Protein AF-A0AAF6AT11-F1 (afdb_monomer_lite)

Foldseek 3Di:
DQPDPVPDDQADDAVLLVVVLVVLLVLLVVLVVCVPCNQVSLVVSLVQQLDFQDLVSVCRLRVHDSPPPDPDPPDDPDDDDTDGNLVSQQVCCLNVVVSCVSVVVSLVVCVVHPNSLQSLLSRHVNVLLRPDDPDQVVNVVNLVSNLVNVLVVLVVCLVVVHCSVLVSLVCLQVVCQLVVRRPPRQDPVSSVSSLLSNLLCVLSRHQLVCVVSSQVRDDPDPDPDGSVRSSVVSLVVSLVVRPDVVSNVSSVVSCVSVPVD

Radius of gyration: 18.84 Å; chains: 1; bounding box: 46×44×51 Å

Secondary structure (DSSP, 8-state):
----GGG-PPPPP-HHHHHHHHHHHHHHHHHHH-TTTHHHHHHHHHHHHTSB--HHHHHHHHT--TT------SS-SS--PPPBHHHHHHHHHHH-HHHHHHHHHHHHHHTTSTTHHHHHHHHHHHHHHHS----HHHHHHHHHHHHHHHHHHHHHHHHHT--TTHHHHHHIIIIIIIS---SS-S-HHHHHHHHHHHHHTHHHHS-GGGHHHHHTTS---SSSS-HHHHHHHHHHHHHHH---HHHHHHHHHHGGGGGG-

Organism: NCBI:txid1480154

pLDDT: mean 84.65, std 16.53, range [28.0, 98.5]

Sequence (261 aa):
MVASVEARQRLAPSPYRRKLILEVQKKLQKALDSPIQRVDLLRQLFTDIALEVDSRARARLYGLDENSESYISPESNHVVRPLCFYEVLAEHYAQVPEDGKEVLELFLQLWSQSFASQIFTLLFYQWLFEVPTAESDKYLRYSTAFVEGASNIYWIDLQSNEQRFFSLYHYTLEEVVMKQKPNGKVSNQAQRDLILMMSRFFFFYEPAAQLDKLLAQFPTYHTSLGPSDLFVIELTDQLQRVKVEPVLIKYLECAKVLKDW

Structure (mmCIF, N/CA/C/O backbone):
data_AF-A0AAF6AT11-F1
#
_entry.id   AF-A0AAF6AT11-F1
#
loop_
_atom_site.group_PDB
_atom_site.id
_atom_site.type_symbol
_atom_site.label_atom_id
_atom_site.label_alt_id
_atom_site.label_comp_id
_atom_site.label_asym_id
_atom_site.label_entity_id
_atom_site.label_seq_id
_atom_site.pdbx_PDB_ins_code
_atom_site.Cartn_x
_atom_site.Cartn_y
_atom_site.Cartn_z
_atom_site.occupancy
_atom_site.B_iso_or_equiv
_atom_site.auth_seq_id
_atom_site.auth_comp_id
_atom_site.auth_asym_id
_atom_site.auth_atom_id
_atom_site.pdbx_PDB_model_num
ATOM 1 N N . MET A 1 1 ? -1.411 -17.911 -9.589 1.00 28.00 1 MET A N 1
ATOM 2 C CA . MET A 1 1 ? -2.858 -17.706 -9.608 1.00 28.00 1 MET A CA 1
ATOM 3 C C . MET A 1 1 ? -3.241 -17.473 -8.172 1.00 28.00 1 MET A C 1
ATOM 5 O O . MET A 1 1 ? -3.498 -18.416 -7.436 1.00 28.00 1 MET A O 1
ATOM 9 N N . VAL A 1 2 ? -3.216 -16.207 -7.742 1.00 33.34 2 VAL A N 1
ATOM 10 C CA . VAL A 1 2 ? -4.058 -15.800 -6.612 1.00 33.34 2 VAL A CA 1
ATOM 11 C C . VAL A 1 2 ? -5.457 -16.271 -6.987 1.00 33.34 2 VAL A C 1
ATOM 13 O O . VAL A 1 2 ? -5.897 -16.002 -8.108 1.00 33.34 2 VAL A O 1
ATOM 16 N N . ALA A 1 3 ? -6.086 -17.076 -6.130 1.00 29.38 3 ALA A N 1
ATOM 17 C CA . ALA A 1 3 ? -7.410 -17.608 -6.411 1.00 29.38 3 ALA A CA 1
ATOM 18 C C . ALA A 1 3 ? -8.301 -16.461 -6.899 1.00 29.38 3 ALA A C 1
ATOM 20 O O . ALA A 1 3 ? -8.344 -15.398 -6.269 1.00 29.38 3 ALA A O 1
ATOM 21 N N . SER A 1 4 ? -8.953 -16.668 -8.050 1.00 35.62 4 SER A N 1
ATOM 22 C CA . SER A 1 4 ? -9.994 -15.767 -8.538 1.00 35.62 4 SER A CA 1
ATOM 23 C C . SER A 1 4 ? -10.892 -15.390 -7.360 1.00 35.62 4 SER A C 1
ATOM 25 O O . SER A 1 4 ? -11.230 -16.254 -6.553 1.00 35.62 4 SER A O 1
ATOM 27 N N . VAL A 1 5 ? -11.271 -14.117 -7.246 1.00 42.53 5 VAL A N 1
ATOM 28 C CA . VAL A 1 5 ? -12.227 -13.628 -6.232 1.00 42.53 5 VAL A CA 1
ATOM 29 C C . VAL A 1 5 ? -13.512 -14.479 -6.213 1.00 42.53 5 VAL A C 1
ATOM 31 O O . VAL A 1 5 ? -14.099 -14.675 -5.157 1.00 42.53 5 VAL A O 1
ATOM 34 N N . GLU A 1 6 ? -13.887 -15.089 -7.343 1.00 38.59 6 GLU A N 1
ATOM 35 C CA . GLU A 1 6 ? -15.026 -16.018 -7.462 1.00 38.59 6 GLU A CA 1
ATOM 36 C C . GLU A 1 6 ? -14.797 -17.394 -6.799 1.00 38.59 6 GLU A C 1
ATOM 38 O O . GLU A 1 6 ? -15.740 -18.1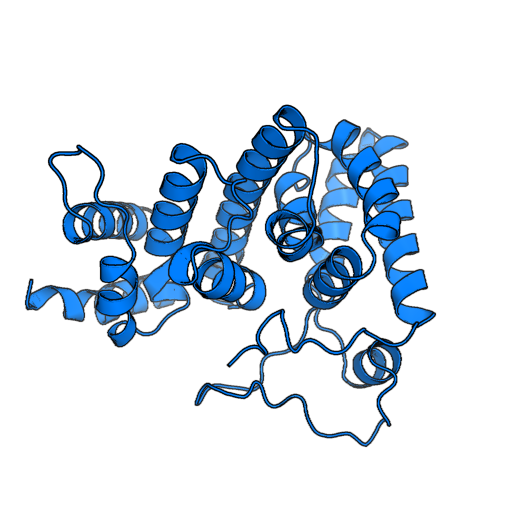57 -6.616 1.00 38.59 6 GLU A O 1
ATOM 43 N N . ALA A 1 7 ? -13.560 -17.708 -6.407 1.00 43.97 7 ALA A N 1
ATOM 44 C CA . ALA A 1 7 ? -13.137 -18.969 -5.801 1.00 43.97 7 ALA A CA 1
ATOM 45 C C . ALA A 1 7 ? -12.533 -18.809 -4.391 1.00 43.97 7 ALA A C 1
ATOM 47 O O . ALA A 1 7 ? -12.078 -19.801 -3.814 1.00 43.97 7 ALA A O 1
ATOM 48 N N . ARG A 1 8 ? -12.510 -17.597 -3.808 1.00 60.97 8 ARG A N 1
ATOM 49 C CA . ARG A 1 8 ? -12.065 -17.432 -2.414 1.00 60.97 8 ARG A CA 1
ATOM 50 C C . ARG A 1 8 ? -13.087 -18.079 -1.487 1.00 60.97 8 ARG A C 1
ATOM 52 O O . ARG A 1 8 ? -14.238 -17.652 -1.402 1.00 60.97 8 ARG A O 1
ATOM 59 N N . GLN A 1 9 ? -12.668 -19.136 -0.798 1.00 65.69 9 GLN A N 1
ATOM 60 C CA . GLN A 1 9 ? -13.481 -19.737 0.250 1.00 65.69 9 GLN A CA 1
ATOM 61 C C . GLN A 1 9 ? -13.742 -18.690 1.333 1.00 65.69 9 GLN A C 1
ATOM 63 O O . GLN A 1 9 ? -12.824 -17.995 1.767 1.00 65.69 9 GLN A O 1
ATOM 68 N N . ARG A 1 10 ? -15.001 -18.581 1.774 1.00 73.88 10 ARG A N 1
ATOM 69 C CA . ARG A 1 10 ? -15.341 -17.737 2.922 1.00 73.88 10 ARG A CA 1
ATOM 70 C C . ARG A 1 10 ? -14.502 -18.175 4.115 1.00 73.88 10 ARG A C 1
ATOM 72 O O . ARG A 1 10 ? -14.536 -19.345 4.499 1.00 73.88 10 ARG A O 1
ATOM 79 N N . LEU A 1 11 ? -13.795 -17.230 4.718 1.00 76.75 11 LEU A N 1
ATOM 80 C CA . LEU A 1 11 ? -13.004 -17.477 5.908 1.00 76.75 11 LEU A CA 1
ATOM 81 C C . LEU A 1 11 ? -13.926 -17.904 7.053 1.00 76.75 11 LEU A C 1
ATOM 83 O O . LEU A 1 11 ? -14.843 -17.176 7.442 1.00 76.75 11 LEU A O 1
ATOM 87 N N . ALA A 1 12 ? -13.645 -19.062 7.649 1.00 77.62 12 ALA A N 1
ATOM 88 C CA . ALA A 1 12 ? -14.338 -19.510 8.852 1.00 77.62 12 ALA A CA 1
ATOM 89 C C . ALA A 1 12 ? -14.165 -18.475 9.979 1.00 77.62 12 ALA A C 1
ATOM 91 O O . ALA A 1 12 ? -13.064 -17.927 10.103 1.00 77.62 12 ALA A O 1
ATOM 92 N N . PRO A 1 13 ? -15.193 -18.182 10.799 1.00 79.88 13 PRO A N 1
ATOM 93 C CA . PRO A 1 13 ? -15.085 -17.219 11.893 1.00 79.88 13 PRO A CA 1
ATOM 94 C C . PRO A 1 13 ? -13.883 -17.515 12.795 1.00 79.88 13 PRO A C 1
ATOM 96 O O . PRO A 1 13 ? -13.711 -18.641 13.255 1.00 79.88 13 PRO A O 1
ATOM 99 N N . SER A 1 14 ? -13.055 -16.503 13.063 1.00 86.88 14 SER A N 1
ATOM 100 C CA . SER A 1 14 ? -11.884 -16.639 13.934 1.00 86.88 14 SER A CA 1
ATOM 101 C C . SER A 1 14 ? -11.949 -15.616 15.070 1.00 86.88 14 SER A C 1
ATOM 103 O O . SER A 1 14 ? -11.962 -14.408 14.801 1.00 86.88 14 SER A O 1
ATOM 105 N N . PRO A 1 15 ? -11.931 -16.050 16.347 1.00 86.75 15 PRO A N 1
ATOM 106 C CA . PRO A 1 15 ? -11.864 -15.127 17.479 1.00 86.75 15 PRO A CA 1
ATOM 107 C C . PRO A 1 15 ? -10.558 -14.320 17.471 1.00 86.75 15 PRO A C 1
ATOM 109 O O . PRO A 1 15 ? -10.517 -13.196 17.969 1.00 86.75 15 PRO A O 1
ATOM 112 N N . TYR A 1 16 ? -9.496 -14.862 16.864 1.00 88.62 16 TYR A N 1
ATOM 113 C CA . TYR A 1 16 ? -8.224 -14.165 16.721 1.00 88.62 16 TYR A CA 1
ATOM 114 C C . TYR A 1 16 ? -8.331 -13.010 15.716 1.00 88.62 16 TYR A C 1
ATOM 116 O O . TYR A 1 16 ? -7.906 -11.902 16.037 1.00 88.62 16 TYR A O 1
ATOM 124 N N . ARG A 1 17 ? -8.989 -13.217 14.561 1.00 90.81 17 ARG A N 1
ATOM 125 C CA . ARG A 1 17 ? -9.287 -12.116 13.623 1.00 90.81 17 ARG A CA 1
ATOM 126 C C . ARG A 1 17 ? -10.138 -11.036 14.281 1.00 90.81 17 ARG A C 1
ATOM 128 O O . ARG A 1 17 ? -9.797 -9.862 14.188 1.00 90.81 17 ARG A O 1
ATOM 135 N N . ARG A 1 18 ? -11.173 -11.422 15.039 1.00 91.19 18 ARG A N 1
ATOM 136 C CA . ARG A 1 18 ? -11.995 -10.451 15.782 1.00 91.19 18 ARG A CA 1
ATOM 137 C C . ARG A 1 18 ? -11.160 -9.618 16.756 1.00 91.19 18 ARG A C 1
ATOM 139 O O . ARG A 1 18 ? -11.344 -8.408 16.832 1.00 91.19 18 ARG A O 1
ATOM 146 N N . LYS A 1 19 ? -10.221 -10.242 17.473 1.00 93.62 19 LYS A N 1
ATOM 147 C CA . LYS A 1 19 ? -9.314 -9.530 18.380 1.00 93.62 19 LYS A CA 1
ATOM 148 C C . LYS A 1 19 ? -8.413 -8.536 17.639 1.00 93.62 19 LYS A C 1
ATOM 150 O O . LYS A 1 19 ? -8.243 -7.426 18.127 1.00 93.62 19 LYS A O 1
ATOM 155 N N . LEU A 1 20 ? -7.870 -8.904 16.475 1.00 93.94 20 LEU A N 1
ATOM 156 C CA . LEU A 1 20 ? -7.052 -7.993 15.663 1.00 93.94 20 LEU A CA 1
ATOM 157 C C . LEU A 1 20 ? -7.841 -6.750 15.236 1.00 93.94 20 LEU A C 1
ATOM 159 O O . LEU A 1 20 ? -7.347 -5.637 15.386 1.00 93.94 20 LEU A O 1
ATOM 163 N N . ILE A 1 21 ? -9.081 -6.931 14.777 1.00 94.19 21 ILE A N 1
ATOM 164 C CA . ILE A 1 21 ? -9.969 -5.826 14.380 1.00 94.19 21 ILE A CA 1
ATOM 165 C C . ILE A 1 21 ? -10.210 -4.877 15.559 1.00 94.19 21 ILE A C 1
ATOM 167 O O . ILE A 1 21 ? -10.037 -3.667 15.422 1.00 94.19 21 ILE A O 1
ATOM 171 N N . LEU A 1 22 ? -10.526 -5.423 16.738 1.00 95.62 22 LEU A N 1
ATOM 172 C CA . LEU A 1 22 ? -10.733 -4.627 17.952 1.00 95.62 22 LEU A CA 1
ATOM 173 C C . LEU A 1 22 ? -9.472 -3.850 18.365 1.00 95.62 22 LEU A C 1
ATOM 175 O O . LEU A 1 22 ? -9.576 -2.708 18.807 1.00 95.62 22 LEU A O 1
ATOM 179 N N . GLU A 1 23 ? -8.277 -4.428 18.213 1.00 96.69 23 GLU A N 1
ATOM 180 C CA . GLU A 1 23 ? -7.019 -3.725 18.505 1.00 96.69 23 GLU A CA 1
ATOM 181 C C . GLU A 1 23 ? -6.753 -2.576 17.519 1.00 96.69 23 GLU A C 1
ATOM 183 O O . GLU A 1 23 ? -6.326 -1.498 17.943 1.00 96.69 23 GLU A O 1
ATOM 188 N N . VAL A 1 24 ? -7.058 -2.758 16.228 1.00 97.56 24 VAL A N 1
ATOM 189 C CA . VAL A 1 24 ? -6.991 -1.681 15.222 1.00 97.56 24 VAL A CA 1
ATOM 190 C C . VAL A 1 24 ? -7.950 -0.548 15.590 1.00 97.56 24 VAL A C 1
ATOM 192 O O . VAL A 1 24 ? -7.526 0.605 15.691 1.00 97.56 24 VAL A O 1
ATOM 195 N N . GLN A 1 25 ? -9.219 -0.871 15.859 1.00 97.00 25 GLN A N 1
ATOM 196 C CA . GLN A 1 25 ? -10.238 0.101 16.270 1.00 97.00 25 GLN A CA 1
ATOM 197 C C . GLN A 1 25 ? -9.813 0.868 17.523 1.00 97.00 25 GLN A C 1
ATOM 199 O O . GLN A 1 25 ? -9.831 2.098 17.545 1.00 97.00 25 GLN A O 1
ATOM 204 N N . LYS A 1 26 ? -9.357 0.153 18.557 1.00 97.62 26 LYS A N 1
ATOM 205 C CA . LYS A 1 26 ? -8.908 0.743 19.820 1.00 97.62 26 LYS A CA 1
ATOM 206 C C . LYS A 1 26 ? -7.732 1.699 19.623 1.00 97.62 26 LYS A C 1
ATOM 208 O O . LYS A 1 26 ? -7.704 2.758 20.249 1.00 97.62 26 LYS A O 1
ATOM 213 N N . LYS A 1 27 ? -6.763 1.354 18.768 1.00 97.88 27 LYS A N 1
ATOM 214 C CA . LYS A 1 27 ? -5.614 2.226 18.472 1.00 97.88 27 LYS A CA 1
ATOM 215 C C . LYS A 1 27 ? -6.022 3.477 17.703 1.00 97.88 27 LYS A C 1
ATOM 217 O O . LYS A 1 27 ? -5.578 4.563 18.069 1.00 97.88 27 LYS A O 1
ATOM 222 N N . LEU A 1 28 ? -6.889 3.346 16.699 1.00 97.88 28 LEU A N 1
ATOM 223 C CA . LEU A 1 28 ? -7.422 4.489 15.951 1.00 97.88 28 LEU A CA 1
ATOM 224 C C . LEU A 1 28 ? -8.249 5.418 16.850 1.00 97.88 28 LEU A C 1
ATOM 226 O O . LEU A 1 28 ? -8.034 6.629 16.832 1.00 97.88 28 LEU A O 1
ATOM 230 N N . GLN A 1 29 ? -9.120 4.864 17.699 1.00 97.81 29 GLN A N 1
ATOM 231 C CA . GLN A 1 29 ? -9.899 5.649 18.657 1.00 97.81 29 GLN A CA 1
ATOM 232 C C . GLN A 1 29 ? -8.987 6.385 19.645 1.00 97.81 29 GLN A C 1
ATOM 234 O O . GLN A 1 29 ? -9.106 7.593 19.824 1.00 97.81 29 GLN A O 1
ATOM 239 N N . LYS A 1 30 ? -7.984 5.700 20.208 1.00 97.69 30 LYS A N 1
ATOM 240 C CA . LYS A 1 30 ? -7.000 6.340 21.092 1.00 97.69 30 LYS A CA 1
ATOM 241 C C . LYS A 1 30 ? -6.244 7.475 20.389 1.00 97.69 30 LYS A C 1
ATOM 243 O O . LYS A 1 30 ? -5.939 8.486 21.019 1.00 97.69 30 LYS A O 1
ATOM 248 N N . ALA A 1 31 ? -5.943 7.327 19.097 1.00 97.62 31 ALA A N 1
ATOM 249 C CA . ALA A 1 31 ? -5.297 8.369 18.303 1.00 97.62 31 ALA A CA 1
ATOM 250 C C . ALA A 1 31 ? -6.201 9.603 18.118 1.00 97.62 31 ALA A C 1
ATOM 252 O O . ALA A 1 31 ? -5.705 10.734 18.130 1.00 97.62 31 ALA A O 1
ATOM 253 N N . LEU A 1 32 ? -7.521 9.422 18.006 1.00 96.81 32 LEU A N 1
ATOM 254 C CA . LEU A 1 32 ? -8.481 10.530 18.021 1.00 96.81 32 LEU A CA 1
ATOM 255 C C . LEU A 1 32 ? -8.490 11.240 19.375 1.00 96.81 32 LEU A C 1
ATOM 257 O O . LEU A 1 32 ? -8.281 12.457 19.419 1.00 96.81 32 LEU A O 1
ATOM 261 N N . ASP A 1 33 ? -8.634 10.463 20.450 1.00 97.31 33 ASP A N 1
ATOM 262 C CA . ASP A 1 33 ? -8.785 10.952 21.824 1.00 97.31 33 ASP A CA 1
ATOM 263 C C . ASP A 1 33 ? -7.518 11.633 22.364 1.00 97.31 33 ASP A C 1
ATOM 265 O O . ASP A 1 33 ? -7.581 12.447 23.283 1.00 97.31 33 ASP A O 1
ATOM 269 N N . SER A 1 34 ? -6.348 11.308 21.804 1.00 96.31 34 SER A N 1
ATOM 270 C CA . SER A 1 34 ? -5.046 11.806 22.263 1.00 96.31 34 SER A CA 1
ATOM 271 C C . SER A 1 34 ? -4.305 12.587 21.169 1.00 96.31 34 SER A C 1
ATOM 273 O O . SER A 1 34 ? -3.340 12.066 20.605 1.00 96.31 34 SER A O 1
ATOM 275 N N . PRO A 1 35 ? -4.667 13.861 20.893 1.00 94.06 35 PRO A N 1
ATOM 276 C CA . PRO A 1 35 ? -4.031 14.668 19.847 1.00 94.06 35 PRO A CA 1
ATOM 277 C C . PRO A 1 35 ? -2.501 14.735 19.941 1.00 94.06 35 PRO A C 1
ATOM 279 O O . PRO A 1 35 ? -1.825 14.695 18.919 1.00 94.06 35 PRO A O 1
ATOM 282 N N . ILE A 1 36 ? -1.958 14.781 21.164 1.00 96.06 36 ILE A N 1
ATOM 283 C CA . ILE A 1 36 ? -0.512 14.870 21.426 1.00 96.06 36 ILE A CA 1
ATOM 284 C C . ILE A 1 36 ? 0.225 13.596 20.983 1.00 96.06 36 ILE A C 1
ATOM 286 O O . ILE A 1 36 ? 1.328 13.679 20.458 1.00 96.06 36 ILE A O 1
ATOM 290 N N . GLN A 1 37 ? -0.378 12.419 21.174 1.00 96.00 37 GLN A N 1
ATOM 291 C CA . GLN A 1 37 ? 0.240 11.120 20.858 1.00 96.00 37 GLN A CA 1
ATOM 292 C C . GLN A 1 37 ? -0.203 10.565 19.501 1.00 96.00 37 GLN A C 1
ATOM 294 O O . GLN A 1 37 ? 0.224 9.484 19.104 1.00 96.00 37 GLN A O 1
ATOM 299 N N . ARG A 1 38 ? -1.082 11.274 18.789 1.00 97.19 38 ARG A N 1
ATOM 300 C CA . ARG A 1 38 ? -1.780 10.775 17.603 1.00 97.19 38 ARG A CA 1
ATOM 301 C C . ARG A 1 38 ? -0.835 10.248 16.532 1.00 97.19 38 ARG A C 1
ATOM 303 O O . ARG A 1 38 ? -1.018 9.131 16.065 1.00 97.19 38 ARG A O 1
ATOM 310 N N . VAL A 1 39 ? 0.185 11.026 16.175 1.00 96.50 39 VAL A N 1
ATOM 311 C CA . VAL A 1 39 ? 1.153 10.639 15.137 1.00 96.50 39 VAL A CA 1
ATOM 312 C C . VAL A 1 39 ? 1.924 9.384 15.544 1.00 96.50 39 VAL A C 1
ATOM 314 O O . VAL A 1 39 ? 2.086 8.476 14.732 1.00 96.50 39 VAL A O 1
ATOM 317 N N . ASP A 1 40 ? 2.352 9.292 16.805 1.00 97.56 40 ASP A N 1
ATOM 318 C CA . ASP A 1 40 ? 3.075 8.120 17.303 1.00 97.56 40 ASP A CA 1
ATOM 319 C C . ASP A 1 40 ? 2.184 6.873 17.337 1.00 97.56 40 ASP A C 1
ATOM 321 O O . ASP A 1 40 ? 2.639 5.793 16.968 1.00 97.56 40 ASP A O 1
ATOM 325 N N . LEU A 1 41 ? 0.913 7.019 17.721 1.00 98.31 41 LEU A N 1
ATOM 326 C CA . LEU A 1 41 ? -0.067 5.929 17.731 1.00 98.31 41 LEU A CA 1
ATOM 327 C C . LEU A 1 41 ? -0.370 5.419 16.319 1.00 98.31 41 LEU A C 1
ATOM 329 O O . LEU A 1 41 ? -0.434 4.208 16.111 1.00 98.31 41 LEU A O 1
ATOM 333 N N . LEU A 1 42 ? -0.521 6.319 15.343 1.00 98.25 42 LEU A N 1
ATOM 334 C CA . LEU A 1 42 ? -0.720 5.935 13.945 1.00 98.25 42 LEU A CA 1
ATOM 335 C C . LEU A 1 42 ? 0.536 5.276 13.367 1.00 98.25 42 LEU A C 1
ATOM 337 O O . LEU A 1 42 ? 0.430 4.237 12.721 1.00 98.25 42 LEU A O 1
ATOM 341 N N . ARG A 1 43 ? 1.731 5.799 13.666 1.00 97.94 43 ARG A N 1
ATOM 342 C CA . ARG A 1 43 ? 2.992 5.155 13.271 1.00 97.94 43 ARG A CA 1
ATOM 343 C C . ARG A 1 43 ? 3.114 3.748 13.861 1.00 97.94 43 ARG A C 1
ATOM 345 O O . ARG A 1 43 ? 3.462 2.827 13.135 1.00 97.94 43 ARG A O 1
ATOM 352 N N . GLN A 1 44 ? 2.809 3.573 15.148 1.00 98.12 44 GLN A N 1
ATOM 353 C CA . GLN A 1 44 ? 2.799 2.256 15.794 1.00 98.12 44 GLN A CA 1
ATOM 354 C C . GLN A 1 44 ? 1.814 1.312 15.107 1.00 98.12 44 GLN A C 1
ATOM 356 O O . GLN A 1 44 ? 2.191 0.203 14.751 1.00 98.12 44 GLN A O 1
ATOM 361 N N . LEU A 1 45 ? 0.583 1.769 14.855 1.00 98.50 45 LEU A N 1
ATOM 362 C CA . 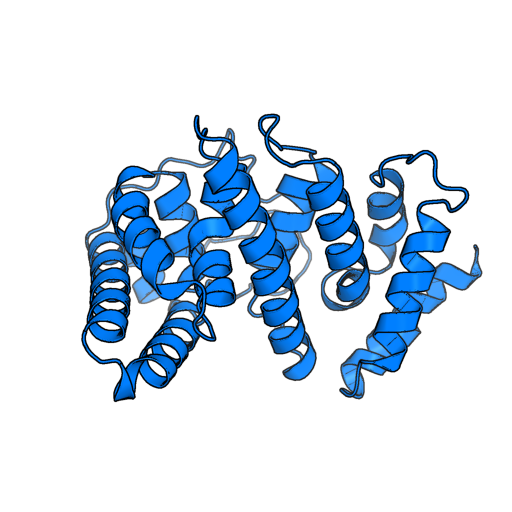LEU A 1 45 ? -0.418 0.969 14.158 1.00 98.50 45 LEU A CA 1
ATOM 363 C C . LEU A 1 45 ? 0.059 0.541 12.765 1.00 98.50 45 LEU A C 1
ATOM 365 O O . LEU A 1 45 ? -0.087 -0.628 12.427 1.00 98.50 45 LEU A O 1
ATOM 369 N N . PHE A 1 46 ? 0.651 1.453 11.988 1.00 98.38 46 PHE A N 1
ATOM 370 C CA . PHE A 1 46 ? 1.240 1.139 10.686 1.00 98.38 46 PHE A CA 1
ATOM 371 C C . PHE A 1 46 ? 2.310 0.044 10.794 1.00 98.38 46 PHE A C 1
ATOM 373 O O . PHE A 1 46 ? 2.259 -0.932 10.048 1.00 98.38 46 PHE A O 1
ATOM 380 N N . THR A 1 47 ? 3.240 0.173 11.745 1.00 97.62 47 THR A N 1
ATOM 381 C CA . THR A 1 47 ? 4.273 -0.843 11.979 1.00 97.62 47 THR A CA 1
ATOM 382 C C . THR A 1 47 ? 3.657 -2.187 12.358 1.00 97.62 47 THR A C 1
ATOM 384 O O . THR A 1 47 ? 4.035 -3.205 11.792 1.00 97.62 47 THR A O 1
ATOM 387 N N . ASP A 1 48 ? 2.684 -2.196 13.270 1.00 97.62 48 ASP A N 1
ATOM 388 C CA . ASP A 1 48 ? 2.088 -3.424 13.794 1.00 97.62 48 ASP A CA 1
ATOM 389 C C . ASP A 1 48 ? 1.329 -4.216 12.723 1.00 97.62 48 ASP A C 1
ATOM 391 O O . ASP A 1 48 ? 1.431 -5.441 12.679 1.00 97.62 48 ASP A O 1
ATOM 395 N N . ILE A 1 49 ? 0.589 -3.544 11.833 1.00 97.50 49 ILE A N 1
ATOM 396 C CA . ILE A 1 49 ? -0.126 -4.232 10.742 1.00 97.50 49 ILE A CA 1
ATOM 397 C C . ILE A 1 49 ? 0.812 -4.694 9.618 1.00 97.50 49 ILE A C 1
ATOM 399 O O . ILE A 1 49 ? 0.457 -5.592 8.856 1.00 97.50 49 ILE A O 1
ATOM 403 N N . ALA A 1 50 ? 2.006 -4.106 9.515 1.00 96.31 50 ALA A N 1
ATOM 404 C CA . ALA A 1 50 ? 3.044 -4.519 8.574 1.00 96.31 50 ALA A CA 1
ATOM 405 C C . ALA A 1 50 ? 3.894 -5.697 9.089 1.00 96.31 50 ALA A C 1
ATOM 407 O O . ALA A 1 50 ? 4.723 -6.220 8.343 1.00 96.31 50 ALA A O 1
ATOM 408 N N . LEU A 1 51 ? 3.709 -6.124 10.345 1.00 95.25 51 LEU A N 1
ATOM 409 C CA . LEU A 1 51 ? 4.412 -7.282 10.889 1.00 95.25 51 LEU A CA 1
ATOM 410 C C . LEU A 1 51 ? 3.966 -8.580 10.216 1.00 95.25 51 LEU A C 1
ATOM 412 O O . LEU A 1 51 ? 2.798 -8.771 9.860 1.00 95.25 51 LEU A O 1
ATOM 416 N N . GLU A 1 52 ? 4.929 -9.487 10.108 1.00 92.94 52 GLU A N 1
ATOM 417 C CA . GLU A 1 52 ? 4.727 -10.843 9.623 1.00 92.94 52 GLU A CA 1
ATOM 418 C C . GLU A 1 52 ? 3.953 -11.667 10.656 1.00 92.94 52 GLU A C 1
ATOM 420 O O . GLU A 1 52 ? 4.168 -11.582 11.867 1.00 92.94 52 GLU A O 1
ATOM 425 N N . VAL A 1 53 ? 3.039 -12.482 10.155 1.00 89.81 53 VAL A N 1
ATOM 426 C CA . VAL A 1 53 ? 2.245 -13.438 10.907 1.00 89.81 53 VAL A CA 1
ATOM 427 C C . VAL A 1 53 ? 3.058 -14.716 11.041 1.00 89.81 53 VAL A C 1
ATOM 429 O O . VAL A 1 53 ? 3.310 -15.416 10.059 1.00 89.81 53 VAL A O 1
ATOM 432 N N . ASP A 1 54 ? 3.433 -15.047 12.273 1.00 87.38 54 ASP A N 1
ATOM 433 C CA . ASP A 1 54 ? 4.109 -16.305 12.563 1.00 87.38 54 ASP A CA 1
ATOM 434 C C . ASP A 1 54 ? 3.220 -17.525 12.239 1.00 87.38 54 ASP A C 1
ATOM 436 O O . ASP A 1 54 ? 1.988 -17.443 12.181 1.00 87.38 54 ASP A O 1
ATOM 440 N N . SER A 1 55 ? 3.841 -18.688 12.028 1.00 78.94 55 SER A N 1
ATOM 441 C CA . SER A 1 55 ? 3.146 -19.919 11.619 1.00 78.94 55 SER A CA 1
ATOM 442 C C . SER A 1 55 ? 2.032 -20.342 12.585 1.00 78.94 55 SER A C 1
ATOM 444 O O . SER A 1 55 ? 0.988 -20.838 12.153 1.00 78.94 55 SER A O 1
ATOM 446 N N . ARG A 1 56 ? 2.195 -20.084 13.887 1.00 81.69 56 ARG A N 1
ATOM 447 C CA . ARG A 1 56 ? 1.206 -20.420 14.917 1.00 81.69 56 ARG A CA 1
ATOM 448 C C . ARG A 1 56 ? 0.020 -19.460 14.893 1.00 81.69 56 ARG A C 1
ATOM 450 O O . ARG A 1 56 ? -1.129 -19.890 15.012 1.00 81.69 56 ARG A O 1
ATOM 457 N N . ALA A 1 57 ? 0.274 -18.163 14.741 1.00 83.88 57 ALA A N 1
ATOM 458 C CA . ALA A 1 57 ? -0.769 -17.165 14.544 1.00 83.88 57 ALA A CA 1
ATOM 459 C C . ALA A 1 57 ? -1.550 -17.452 13.254 1.00 83.88 57 ALA A C 1
ATOM 461 O O . ALA A 1 57 ? -2.781 -17.394 13.261 1.00 83.88 57 ALA A O 1
ATOM 462 N N . ARG A 1 58 ? -0.861 -17.863 12.184 1.00 81.62 58 ARG A N 1
ATOM 463 C CA . ARG A 1 58 ? -1.473 -18.245 10.907 1.00 81.62 58 ARG A CA 1
ATOM 464 C C . ARG A 1 58 ? -2.468 -19.398 11.057 1.00 81.62 58 ARG A C 1
ATOM 466 O O . ARG A 1 58 ? -3.597 -19.271 10.587 1.00 81.62 58 ARG A O 1
ATOM 473 N N . ALA A 1 59 ? -2.102 -20.475 11.753 1.00 78.56 59 ALA A N 1
ATOM 474 C CA . ALA A 1 59 ? -3.007 -21.603 11.997 1.00 78.56 59 ALA A CA 1
ATOM 475 C C . ALA A 1 59 ? -4.309 -21.152 12.690 1.00 78.56 59 ALA A C 1
ATOM 477 O O . ALA A 1 59 ? -5.412 -21.450 12.233 1.00 78.56 59 ALA A O 1
ATOM 478 N N . ARG A 1 60 ? -4.197 -20.309 13.725 1.00 82.75 60 ARG A N 1
ATOM 479 C CA . ARG A 1 60 ? -5.350 -19.746 14.462 1.00 82.75 60 ARG A CA 1
ATOM 480 C C . ARG A 1 60 ? -6.203 -18.788 13.631 1.00 82.75 60 ARG A C 1
ATOM 482 O O . ARG A 1 60 ? -7.405 -18.648 13.867 1.00 82.75 60 ARG A O 1
ATOM 489 N N . LEU A 1 61 ? -5.574 -18.083 12.697 1.00 80.88 61 LEU A N 1
ATOM 490 C CA . LEU A 1 61 ? -6.226 -17.115 11.826 1.00 80.88 61 LEU A CA 1
ATOM 491 C C . LEU A 1 61 ? -7.095 -17.781 10.769 1.00 80.88 61 LEU A C 1
ATOM 493 O O . LEU A 1 61 ? -8.198 -17.298 10.531 1.00 80.88 61 LEU A O 1
ATOM 497 N N . TYR A 1 62 ? -6.626 -18.882 10.184 1.00 77.88 62 TYR A N 1
ATOM 498 C CA . TYR A 1 62 ? -7.343 -19.608 9.133 1.00 77.88 62 TYR A CA 1
ATOM 499 C C . TYR A 1 62 ? -8.078 -20.858 9.639 1.00 77.88 62 TYR A C 1
ATOM 501 O O . TYR A 1 62 ? -8.787 -21.493 8.867 1.00 77.88 62 TYR A O 1
ATOM 509 N N . GLY A 1 63 ? -7.951 -21.201 10.927 1.00 68.75 63 GLY A N 1
ATOM 510 C CA . GLY A 1 63 ? -8.531 -22.427 11.484 1.00 68.75 63 GLY A CA 1
ATOM 511 C C . GLY A 1 63 ? -7.889 -23.695 10.912 1.00 68.75 63 GLY A C 1
ATOM 512 O O . GLY A 1 63 ? -8.558 -24.718 10.806 1.00 68.75 63 GLY A O 1
ATOM 513 N N . LEU A 1 64 ? -6.620 -23.600 10.504 1.00 67.94 64 LEU A N 1
ATOM 514 C CA . LEU A 1 64 ? -5.839 -24.706 9.950 1.00 67.94 64 LEU A CA 1
ATOM 515 C C . LEU A 1 64 ? -5.213 -25.520 11.086 1.00 67.94 64 LEU A C 1
ATOM 517 O O . LEU A 1 64 ? -4.897 -24.969 12.142 1.00 67.94 64 LEU A O 1
ATOM 521 N N . ASP A 1 65 ? -5.003 -26.816 10.857 1.00 59.06 65 ASP A N 1
ATOM 522 C CA . ASP A 1 65 ? -4.249 -27.662 11.785 1.00 59.06 65 ASP A CA 1
ATOM 523 C C . ASP A 1 65 ? -2.781 -27.192 11.830 1.00 59.06 65 ASP A C 1
ATOM 525 O O . ASP A 1 65 ? -2.245 -26.798 10.790 1.00 59.06 65 ASP A O 1
ATOM 529 N N . GLU A 1 66 ? -2.119 -27.214 12.994 1.00 54.03 66 GLU A N 1
ATOM 530 C CA . GLU A 1 66 ? -0.758 -26.655 13.180 1.00 54.03 66 GLU A CA 1
ATOM 531 C C . GLU A 1 66 ? 0.291 -27.337 12.269 1.00 54.03 66 GLU A C 1
ATOM 533 O O . GLU A 1 66 ? 1.327 -26.747 11.969 1.00 54.03 66 GLU A O 1
ATOM 538 N N . ASN A 1 67 ? -0.027 -28.535 11.759 1.00 48.94 67 ASN A N 1
ATOM 539 C CA . ASN A 1 67 ? 0.781 -29.331 10.827 1.00 48.94 67 ASN A CA 1
ATOM 540 C C . ASN A 1 67 ? 0.431 -29.121 9.339 1.00 48.94 67 ASN A C 1
ATOM 542 O O . ASN A 1 67 ? 0.947 -29.831 8.475 1.00 48.94 67 ASN A O 1
ATOM 546 N N . SER A 1 68 ? -0.466 -28.185 9.019 1.00 50.84 68 SER A N 1
ATOM 547 C CA . SER A 1 68 ? -0.868 -27.892 7.639 1.00 50.84 68 SER A CA 1
ATOM 548 C C . SER A 1 68 ? 0.221 -27.074 6.939 1.00 50.84 68 SER A C 1
ATOM 550 O O . SER A 1 68 ? 0.122 -25.853 6.809 1.00 50.84 68 SER A O 1
ATOM 552 N N . GLU A 1 69 ? 1.275 -27.739 6.465 1.00 45.69 69 GLU A N 1
ATOM 553 C CA . GLU A 1 69 ? 2.197 -27.161 5.488 1.00 45.69 69 GLU A CA 1
ATOM 554 C C . GLU A 1 69 ? 1.478 -26.997 4.143 1.00 45.69 69 GLU A C 1
ATOM 556 O O . GLU A 1 69 ? 1.614 -27.813 3.240 1.00 45.69 69 GLU A O 1
ATOM 561 N N . SER A 1 70 ? 0.674 -25.953 3.975 1.00 40.78 70 SER A N 1
ATOM 562 C CA . SER A 1 70 ? 0.573 -25.323 2.657 1.00 40.78 70 SER A CA 1
ATOM 563 C C . SER A 1 70 ? -0.147 -23.989 2.726 1.00 40.78 70 SER A C 1
ATOM 565 O O . SER A 1 70 ? -1.354 -23.878 2.908 1.00 40.78 70 SER A O 1
ATOM 567 N N . TYR A 1 71 ? 0.620 -22.948 2.440 1.00 44.66 71 TYR A N 1
ATOM 568 C CA . TYR A 1 71 ? 0.131 -21.930 1.530 1.00 44.66 71 TYR A CA 1
ATOM 569 C C . TYR A 1 71 ? 1.144 -21.865 0.404 1.00 44.66 71 TYR A C 1
ATOM 571 O O . TYR A 1 71 ? 2.108 -21.103 0.429 1.00 44.66 71 TYR A O 1
ATOM 579 N N . ILE A 1 72 ? 0.960 -22.762 -0.555 1.00 40.66 72 ILE A N 1
ATOM 580 C CA . ILE A 1 72 ? 1.611 -22.636 -1.845 1.00 40.66 72 ILE A CA 1
ATOM 581 C C . ILE A 1 72 ? 0.824 -21.542 -2.555 1.00 40.66 72 ILE A C 1
ATOM 583 O O . ILE A 1 72 ? -0.344 -21.734 -2.888 1.00 40.66 72 ILE A O 1
ATOM 587 N N . SER A 1 73 ? 1.442 -20.377 -2.740 1.00 35.72 73 SER A N 1
ATOM 588 C CA . SER A 1 73 ? 0.930 -19.406 -3.704 1.00 35.72 73 SER A CA 1
ATOM 589 C C . SER A 1 73 ? 0.967 -20.106 -5.071 1.00 35.72 73 SER A C 1
ATOM 591 O O . SER A 1 73 ? 2.064 -20.467 -5.500 1.00 35.72 73 SER A O 1
ATOM 593 N N . PRO A 1 74 ? -0.173 -20.392 -5.735 1.00 37.19 74 PRO A N 1
ATOM 594 C CA . PRO A 1 74 ? -0.203 -21.403 -6.794 1.00 37.19 74 PRO A CA 1
ATOM 595 C C . PRO A 1 74 ? 0.630 -21.085 -8.032 1.00 37.19 74 PRO A C 1
ATOM 597 O O . PRO A 1 74 ? 0.827 -21.970 -8.850 1.00 37.19 74 PRO A O 1
ATOM 600 N N . GLU A 1 75 ? 1.114 -19.856 -8.222 1.00 42.09 75 GLU A N 1
ATOM 601 C CA . GLU A 1 75 ? 2.009 -19.564 -9.345 1.00 42.09 75 GLU A CA 1
ATOM 602 C C . GLU A 1 75 ? 2.980 -18.457 -8.955 1.00 42.09 75 GLU A C 1
ATOM 604 O O . GLU A 1 75 ? 2.634 -17.281 -8.908 1.00 42.09 75 GLU A O 1
ATOM 609 N N . SER A 1 76 ? 4.201 -18.847 -8.634 1.00 36.41 76 SER A N 1
ATOM 610 C CA . SER A 1 76 ? 5.412 -18.256 -9.195 1.00 36.41 76 SER A CA 1
ATOM 611 C C . SER A 1 76 ? 6.591 -19.059 -8.667 1.00 36.41 76 SER A C 1
ATOM 613 O O . SER A 1 76 ? 6.553 -19.607 -7.569 1.00 36.41 76 SER A O 1
ATOM 615 N N . ASN A 1 77 ? 7.645 -19.151 -9.462 1.00 37.66 77 ASN A N 1
ATOM 616 C CA . ASN A 1 77 ? 8.889 -19.842 -9.143 1.00 37.66 77 ASN A CA 1
ATOM 617 C C . ASN A 1 77 ? 9.707 -19.075 -8.068 1.00 37.66 77 ASN A C 1
ATOM 619 O O . ASN A 1 77 ? 10.922 -18.926 -8.181 1.00 37.66 77 ASN A O 1
ATOM 623 N N . HIS A 1 78 ? 9.042 -18.503 -7.057 1.00 41.75 78 HIS A N 1
ATOM 624 C CA . HIS A 1 78 ? 9.587 -17.511 -6.138 1.00 41.75 78 HIS A CA 1
ATOM 625 C C . HIS A 1 78 ? 9.282 -17.862 -4.678 1.00 41.75 78 HIS A C 1
ATOM 627 O O . HIS A 1 78 ? 8.160 -18.202 -4.320 1.00 41.75 78 HIS A O 1
ATOM 633 N N . VAL A 1 79 ? 10.341 -17.769 -3.871 1.00 48.84 79 VAL A N 1
ATOM 634 C CA . VAL A 1 79 ? 10.422 -17.676 -2.405 1.00 48.84 79 VAL A CA 1
ATOM 635 C C . VAL A 1 79 ? 9.062 -17.572 -1.700 1.00 48.84 79 VAL A C 1
ATOM 637 O O . VAL A 1 79 ? 8.325 -16.608 -1.903 1.00 48.84 79 VAL A O 1
ATOM 640 N N . VAL A 1 80 ? 8.764 -18.540 -0.825 1.00 56.91 80 VAL A N 1
ATOM 641 C CA . VAL A 1 80 ? 7.627 -18.482 0.109 1.00 56.91 80 VAL A CA 1
ATOM 642 C C . VAL A 1 80 ? 7.686 -17.152 0.856 1.00 56.91 80 VAL A C 1
ATOM 644 O O . VAL A 1 80 ? 8.603 -16.921 1.644 1.00 56.91 80 VAL A O 1
ATOM 647 N N . ARG A 1 81 ? 6.735 -16.258 0.575 1.00 70.75 81 ARG A N 1
ATOM 648 C CA . ARG A 1 81 ? 6.679 -14.948 1.223 1.00 70.75 81 ARG A CA 1
ATOM 649 C C . ARG A 1 81 ? 5.944 -15.023 2.556 1.00 70.75 81 ARG A C 1
ATOM 651 O O . ARG A 1 81 ? 4.949 -15.751 2.658 1.00 70.75 81 ARG A O 1
ATOM 658 N N . PRO A 1 82 ? 6.413 -14.278 3.568 1.00 81.06 82 PRO A N 1
ATOM 659 C CA . PRO A 1 82 ? 5.720 -14.208 4.837 1.00 81.06 82 PRO A CA 1
ATOM 660 C C . PRO A 1 82 ? 4.393 -13.463 4.657 1.00 81.06 82 PRO A C 1
ATOM 662 O O . PRO A 1 82 ? 4.317 -12.456 3.959 1.00 81.06 82 PRO A O 1
ATOM 665 N N . LEU A 1 83 ? 3.345 -13.990 5.286 1.00 87.69 83 LEU A N 1
ATOM 666 C CA . LEU A 1 83 ? 2.040 -13.341 5.370 1.00 87.69 83 LEU A CA 1
ATOM 667 C C . LEU A 1 83 ? 2.134 -12.203 6.387 1.00 87.69 83 LEU A C 1
ATOM 669 O O . LEU A 1 83 ? 2.629 -12.443 7.479 1.00 87.69 83 LEU A O 1
ATOM 673 N N . CYS A 1 84 ? 1.615 -11.018 6.095 1.00 93.19 84 CYS A N 1
ATOM 674 C CA . CYS A 1 84 ? 1.547 -9.899 7.037 1.00 93.19 84 CYS A CA 1
ATOM 675 C C . CYS A 1 84 ? 0.127 -9.687 7.589 1.00 93.19 84 CYS A C 1
ATOM 677 O O . CYS A 1 84 ? -0.869 -10.086 6.979 1.00 93.19 84 CYS A O 1
ATOM 679 N N . PHE A 1 85 ? 0.003 -9.030 8.747 1.00 95.81 85 PHE A N 1
ATOM 680 C CA . PHE A 1 85 ? -1.308 -8.799 9.374 1.00 95.81 85 PHE A CA 1
ATOM 681 C C . PHE A 1 85 ? -2.256 -7.950 8.518 1.00 95.81 85 PHE A C 1
ATOM 683 O O . PHE A 1 85 ? -3.468 -8.167 8.566 1.00 95.81 85 PHE A O 1
ATOM 690 N N . TYR A 1 86 ? -1.737 -7.016 7.718 1.00 96.88 86 TYR A N 1
ATOM 691 C CA . TYR A 1 86 ? -2.572 -6.217 6.823 1.00 96.88 86 TYR A CA 1
ATOM 692 C C . TYR A 1 86 ? -3.295 -7.071 5.775 1.00 96.88 86 TYR A C 1
ATOM 694 O O . TYR A 1 86 ? -4.445 -6.784 5.461 1.00 96.88 86 TYR A O 1
ATOM 702 N N . GLU A 1 87 ? -2.673 -8.146 5.281 1.00 94.38 87 GLU A N 1
ATOM 703 C CA . GLU A 1 87 ? -3.282 -9.037 4.284 1.00 94.38 87 GLU A CA 1
ATOM 704 C C . GLU A 1 87 ? -4.503 -9.750 4.873 1.00 94.38 87 GLU A C 1
ATOM 706 O O . GLU A 1 87 ? -5.562 -9.808 4.251 1.00 94.38 87 GLU A O 1
ATOM 711 N N . VAL A 1 88 ? -4.371 -10.215 6.118 1.00 93.31 88 VAL A N 1
ATOM 712 C CA . VAL A 1 88 ? -5.443 -10.868 6.883 1.00 93.31 88 VAL A CA 1
ATOM 713 C C . VAL A 1 88 ? -6.609 -9.910 7.126 1.00 93.31 88 VAL A C 1
ATOM 715 O O . VAL A 1 88 ? -7.772 -10.294 7.003 1.00 93.31 88 VAL A O 1
ATOM 718 N N . LEU A 1 89 ? -6.308 -8.665 7.505 1.00 95.81 89 LEU A N 1
ATOM 719 C CA . LEU A 1 89 ? -7.322 -7.648 7.782 1.00 95.81 89 LEU A CA 1
ATOM 720 C C . LEU A 1 89 ? -8.030 -7.199 6.499 1.00 95.81 89 LEU A C 1
ATOM 722 O O . LEU A 1 89 ? -9.253 -7.090 6.499 1.00 95.81 89 LEU A O 1
ATOM 726 N N . ALA A 1 90 ? -7.289 -7.004 5.407 1.00 95.56 90 ALA A N 1
ATOM 727 C CA . ALA A 1 90 ? -7.855 -6.618 4.121 1.00 95.56 90 ALA A CA 1
ATOM 728 C C . ALA A 1 90 ? -8.779 -7.688 3.541 1.00 95.56 90 ALA A C 1
ATOM 730 O O . ALA A 1 90 ? -9.878 -7.358 3.091 1.00 95.56 90 ALA A O 1
ATOM 731 N N . GLU A 1 91 ? -8.377 -8.960 3.609 1.00 92.75 91 GLU A N 1
ATOM 732 C CA . GLU A 1 91 ? -9.243 -10.072 3.217 1.00 92.75 91 GLU A CA 1
ATOM 733 C C . GLU A 1 91 ? -10.495 -10.138 4.101 1.00 92.75 91 GLU A C 1
ATOM 735 O O . GLU A 1 91 ? -11.610 -10.275 3.593 1.00 92.75 91 GLU A O 1
ATOM 740 N N . HIS A 1 92 ? -10.343 -9.979 5.421 1.00 92.81 92 HIS A N 1
ATOM 741 C CA . HIS A 1 92 ? -11.486 -9.990 6.335 1.00 92.81 92 HIS A CA 1
ATOM 742 C C . HIS A 1 92 ? -12.477 -8.868 6.022 1.00 92.81 92 HIS A C 1
ATOM 744 O O . HIS A 1 92 ? -13.670 -9.141 5.923 1.00 92.81 92 HIS A O 1
ATOM 750 N N . TYR A 1 93 ? -12.021 -7.627 5.837 1.00 93.50 93 TYR A N 1
ATOM 751 C CA . TYR A 1 93 ? -12.927 -6.512 5.550 1.00 93.50 93 TYR A CA 1
ATOM 752 C C . TYR A 1 93 ? -13.596 -6.633 4.179 1.00 93.50 93 TYR A C 1
ATOM 754 O O . TYR A 1 93 ? -14.743 -6.217 4.043 1.00 93.50 93 TYR A O 1
ATOM 762 N N . ALA A 1 94 ? -12.948 -7.242 3.181 1.00 90.81 94 ALA A N 1
ATOM 763 C CA . ALA A 1 94 ? -13.602 -7.548 1.909 1.00 90.81 94 ALA A CA 1
ATOM 764 C C . ALA A 1 94 ? -14.725 -8.593 2.065 1.00 90.81 94 ALA A C 1
ATOM 766 O O . ALA A 1 94 ? -15.788 -8.453 1.461 1.00 90.81 94 ALA A O 1
ATOM 767 N N . GLN A 1 95 ? -14.523 -9.611 2.910 1.00 89.44 95 GLN A N 1
ATOM 768 C CA . GLN A 1 95 ? -15.504 -10.682 3.130 1.00 89.44 95 GLN A CA 1
ATOM 769 C C . GLN A 1 95 ? -16.614 -10.323 4.129 1.00 89.44 95 GLN A C 1
ATOM 771 O O . GLN A 1 95 ? -17.738 -10.812 3.998 1.00 89.44 95 GLN A O 1
ATOM 776 N N . VAL A 1 96 ? -16.319 -9.479 5.123 1.00 90.75 96 VAL A N 1
ATOM 777 C CA . VAL A 1 96 ? -17.250 -9.023 6.168 1.00 90.75 96 VAL A CA 1
ATOM 778 C C . VAL A 1 96 ? -17.221 -7.486 6.249 1.00 90.75 96 VAL A C 1
ATOM 780 O O . VAL A 1 96 ? -16.649 -6.920 7.184 1.00 90.75 96 VAL A O 1
ATOM 783 N N . PRO A 1 97 ? -17.843 -6.779 5.284 1.00 90.19 97 PRO A N 1
ATOM 784 C CA . PRO A 1 97 ? -17.734 -5.320 5.172 1.00 90.19 97 PRO A CA 1
ATOM 785 C C . PRO A 1 97 ? -18.238 -4.536 6.385 1.00 90.19 97 PRO A C 1
ATOM 787 O O . PRO A 1 97 ? -17.728 -3.452 6.666 1.00 90.19 97 PRO A O 1
ATOM 790 N N . GLU A 1 98 ? -19.209 -5.081 7.122 1.00 89.88 98 GLU A N 1
ATOM 791 C CA . GLU A 1 98 ? -19.762 -4.440 8.322 1.00 89.88 98 GLU A CA 1
ATOM 792 C C . GLU A 1 98 ? -18.701 -4.233 9.412 1.00 89.88 98 GLU A C 1
ATOM 794 O O . GLU A 1 98 ? -18.671 -3.178 10.040 1.00 89.88 98 GLU A O 1
ATOM 799 N N . ASP A 1 99 ? -17.762 -5.174 9.573 1.00 90.50 99 ASP A N 1
ATOM 800 C CA . ASP A 1 99 ? -16.654 -5.030 10.530 1.00 90.50 99 ASP A CA 1
ATOM 801 C C . ASP A 1 99 ? -15.677 -3.916 10.117 1.00 90.50 99 ASP A C 1
ATOM 803 O O . ASP A 1 99 ? -15.032 -3.293 10.961 1.00 90.50 99 ASP A O 1
ATOM 807 N N . GLY A 1 100 ? -15.570 -3.644 8.813 1.00 91.38 100 GLY A N 1
ATOM 808 C CA . GLY A 1 100 ? -14.752 -2.558 8.278 1.00 91.38 100 GLY A CA 1
ATOM 809 C C . GLY A 1 100 ? -15.396 -1.181 8.445 1.00 91.38 100 GLY A C 1
ATOM 810 O O . GLY A 1 100 ? -14.687 -0.181 8.536 1.00 91.38 100 GLY A O 1
ATOM 811 N N . LYS A 1 101 ? -16.729 -1.110 8.528 1.00 90.62 101 LYS A N 1
ATOM 812 C CA . LYS A 1 101 ? -17.482 0.151 8.578 1.00 90.62 101 LYS A CA 1
ATOM 813 C C . LYS A 1 101 ? -17.116 1.007 9.787 1.00 90.62 101 LYS A C 1
ATOM 815 O O . LYS A 1 101 ? -16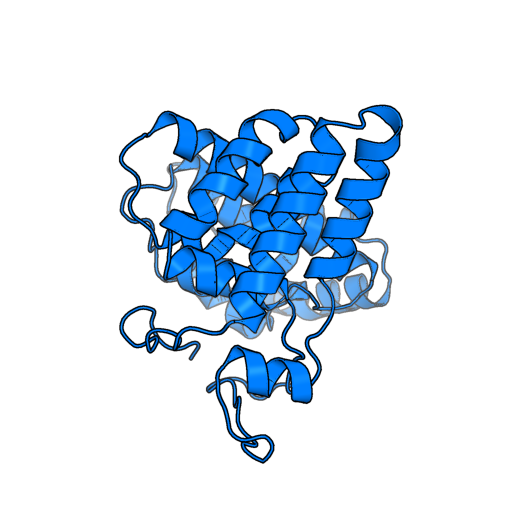.836 2.190 9.632 1.00 90.62 101 LYS A O 1
ATOM 820 N N . GLU A 1 102 ? -17.051 0.409 10.974 1.00 90.06 102 GLU A N 1
ATOM 821 C CA . GLU A 1 102 ? -16.661 1.119 12.200 1.00 90.06 102 GLU A CA 1
ATOM 822 C C . GLU A 1 102 ? -15.245 1.704 12.094 1.00 90.06 102 GLU A C 1
ATOM 824 O O . GLU A 1 102 ? -14.996 2.825 12.526 1.00 90.06 102 GLU A O 1
ATOM 829 N N . VAL A 1 103 ? -14.318 0.977 11.464 1.00 94.69 103 VAL A N 1
ATOM 830 C CA . VAL A 1 103 ? -12.943 1.442 11.236 1.00 94.69 103 VAL A CA 1
ATOM 831 C C . VAL A 1 103 ? -12.906 2.578 10.204 1.00 94.69 103 VAL A C 1
ATOM 833 O O . VAL A 1 103 ? -12.168 3.547 10.388 1.00 94.69 103 VAL A O 1
ATOM 836 N N . LEU A 1 104 ? -13.714 2.503 9.141 1.00 92.69 104 LEU A N 1
ATOM 837 C CA . LEU A 1 104 ? -13.817 3.555 8.120 1.00 92.69 104 LEU A CA 1
ATOM 838 C C . LEU A 1 104 ? -14.307 4.888 8.699 1.00 92.69 104 LEU A C 1
ATOM 840 O O . LEU A 1 104 ? -13.774 5.940 8.341 1.00 92.69 104 LEU A O 1
ATOM 844 N N . GLU A 1 105 ? -15.275 4.858 9.616 1.00 92.00 105 GLU A N 1
ATOM 845 C CA . GLU A 1 105 ? -15.781 6.062 10.292 1.00 92.00 105 GLU A CA 1
ATOM 846 C C . GLU A 1 105 ? -14.695 6.759 11.135 1.00 92.00 105 GLU A C 1
ATOM 848 O O . GLU A 1 105 ? -14.662 7.990 11.225 1.00 92.00 105 GLU A O 1
ATOM 853 N N . LEU A 1 106 ? -13.737 6.006 11.690 1.00 95.56 106 LEU A N 1
ATOM 854 C CA . LEU A 1 106 ? -12.575 6.583 12.381 1.00 95.56 106 LEU A CA 1
ATOM 855 C C . LEU A 1 106 ? -11.634 7.291 11.396 1.00 95.56 106 LEU A C 1
ATOM 857 O O . LEU A 1 106 ? -11.137 8.382 11.686 1.00 95.56 106 LEU A O 1
ATOM 861 N N . PHE A 1 107 ? -11.428 6.727 10.200 1.00 93.94 107 PHE A N 1
ATOM 862 C CA . PHE A 1 107 ? -10.618 7.369 9.161 1.00 93.94 107 PHE A CA 1
ATOM 863 C C . PHE A 1 107 ? -11.201 8.698 8.689 1.00 93.94 107 PHE A C 1
ATOM 865 O O . PHE A 1 107 ? -10.428 9.625 8.448 1.00 93.94 107 PHE A O 1
ATOM 872 N N . LEU A 1 108 ? -12.535 8.844 8.638 1.00 89.81 108 LEU A N 1
ATOM 873 C CA . LEU A 1 108 ? -13.187 10.117 8.291 1.00 89.81 108 LEU A CA 1
ATOM 874 C C . LEU A 1 108 ? -12.675 11.299 9.127 1.00 89.81 108 LEU A C 1
ATOM 876 O O . LEU A 1 108 ? -12.585 12.416 8.611 1.00 89.81 108 LEU A O 1
ATOM 880 N N . GLN A 1 109 ? -12.277 11.033 10.371 1.00 93.38 109 GLN A N 1
ATOM 881 C CA . GLN A 1 109 ? -11.755 12.013 11.320 1.00 93.38 109 GLN A CA 1
ATOM 882 C C . GLN A 1 109 ? -10.216 12.110 11.322 1.00 93.38 109 GLN A C 1
ATOM 884 O O . GLN A 1 109 ? -9.662 13.086 11.826 1.00 93.38 109 GLN A O 1
ATOM 889 N N . LEU A 1 110 ? -9.515 11.127 10.747 1.00 94.75 110 LEU A N 1
ATOM 890 C CA . LEU A 1 110 ? -8.050 11.021 10.751 1.00 94.75 110 LEU A CA 1
ATOM 891 C C . LEU A 1 110 ? -7.394 11.324 9.397 1.00 94.75 110 LEU A C 1
ATOM 893 O O . LEU A 1 110 ? -6.172 11.349 9.327 1.00 94.75 110 LEU A O 1
ATOM 897 N N . TRP A 1 111 ? -8.151 11.585 8.328 1.00 93.06 111 TRP A N 1
ATOM 898 C CA . TRP A 1 111 ? -7.592 11.737 6.975 1.00 93.06 111 TRP A CA 1
ATOM 899 C C . TRP A 1 111 ? -6.472 12.767 6.818 1.00 93.06 111 TRP A C 1
ATOM 901 O O . TRP A 1 111 ? -5.614 12.592 5.963 1.00 93.06 111 TRP A O 1
ATOM 911 N N . SER A 1 112 ? -6.477 13.841 7.610 1.00 90.94 112 SER A N 1
ATOM 912 C CA . SER A 1 112 ? -5.440 14.881 7.555 1.00 90.94 112 SER A CA 1
ATOM 913 C C . SER A 1 112 ? -4.147 14.503 8.283 1.00 90.94 112 SER A C 1
ATOM 915 O O . SER A 1 112 ? -3.212 15.299 8.328 1.00 90.94 112 SER A O 1
ATOM 917 N N . GLN A 1 113 ? -4.104 13.331 8.913 1.00 94.25 113 GLN A N 1
ATOM 918 C CA . GLN A 1 113 ? -2.996 12.895 9.751 1.00 94.25 113 GLN A CA 1
ATOM 919 C C . GLN A 1 113 ? -2.008 12.054 8.946 1.00 94.25 113 GLN A C 1
ATOM 921 O O . GLN A 1 113 ? -2.391 11.283 8.065 1.00 94.25 113 GLN A O 1
ATOM 926 N N . SER A 1 114 ? -0.725 12.155 9.293 1.00 91.69 114 SER A N 1
ATOM 927 C CA . SER A 1 114 ? 0.296 11.263 8.744 1.00 91.69 114 SER A CA 1
ATOM 928 C C . SER A 1 114 ? -0.034 9.799 9.057 1.00 91.69 114 SER A C 1
ATOM 930 O O . SER A 1 114 ? -0.673 9.495 10.063 1.00 91.69 114 SER A O 1
ATOM 932 N N . PHE A 1 115 ? 0.393 8.890 8.178 1.00 95.88 115 PHE A N 1
ATOM 933 C CA . PHE A 1 115 ? 0.077 7.455 8.199 1.00 95.88 115 PHE A CA 1
ATOM 934 C C . PHE A 1 115 ? -1.385 7.084 7.909 1.00 95.88 115 PHE A C 1
ATOM 936 O O . PHE A 1 115 ? -1.644 5.917 7.624 1.00 95.88 115 PHE A O 1
ATOM 943 N N . ALA A 1 116 ? -2.345 8.017 7.926 1.00 96.75 116 ALA A N 1
ATOM 944 C CA . ALA A 1 116 ? -3.752 7.672 7.724 1.00 96.75 116 ALA A CA 1
ATOM 945 C C . ALA A 1 116 ? -4.008 7.038 6.345 1.00 96.75 116 ALA A C 1
ATOM 947 O O . ALA A 1 116 ? -4.620 5.975 6.269 1.00 96.75 116 ALA A O 1
ATOM 948 N N . SER A 1 117 ? -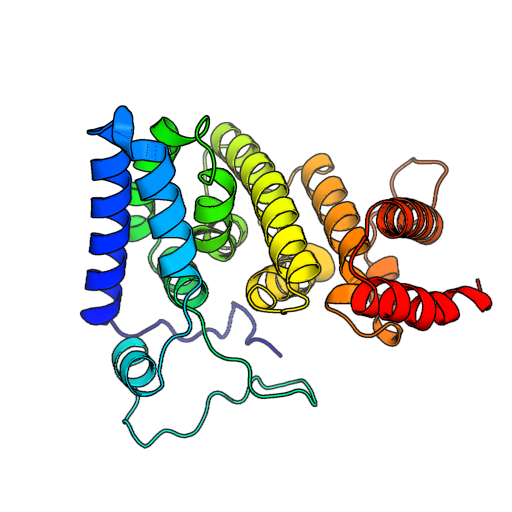3.492 7.629 5.262 1.00 96.81 117 SER A N 1
ATOM 949 C CA . SER A 1 117 ? -3.649 7.081 3.907 1.00 96.81 117 SER A CA 1
ATOM 950 C C . SER A 1 117 ? -2.949 5.726 3.745 1.00 96.81 117 SER A C 1
ATOM 952 O O . SER A 1 117 ? -3.523 4.811 3.152 1.00 96.81 117 SER A O 1
ATOM 954 N N . GLN A 1 118 ? -1.760 5.544 4.330 1.00 97.94 118 GLN A N 1
ATOM 955 C CA . GLN A 1 118 ? -1.031 4.272 4.313 1.00 97.94 118 GLN A CA 1
ATOM 956 C C . GLN A 1 118 ? -1.784 3.168 5.068 1.00 97.94 118 GLN A C 1
ATOM 958 O O . GLN A 1 118 ? -2.011 2.090 4.523 1.00 97.94 118 GLN A O 1
ATOM 963 N N . ILE A 1 119 ? -2.214 3.427 6.307 1.00 98.38 119 ILE A N 1
ATOM 964 C CA . ILE A 1 119 ? -2.951 2.443 7.114 1.00 98.38 119 ILE A CA 1
ATOM 965 C C . ILE A 1 119 ? -4.274 2.105 6.425 1.00 98.38 119 ILE A C 1
ATOM 967 O O . ILE A 1 119 ? -4.604 0.931 6.293 1.00 98.38 119 ILE A O 1
ATOM 971 N N . PHE A 1 120 ? -5.006 3.108 5.930 1.00 97.88 120 PHE A N 1
ATOM 972 C CA . PHE A 1 120 ? -6.227 2.876 5.163 1.00 97.88 120 PHE A CA 1
ATOM 973 C C . PHE A 1 120 ? -5.972 1.959 3.964 1.00 97.88 120 PHE A C 1
ATOM 975 O O . PHE A 1 120 ? -6.678 0.973 3.788 1.00 97.88 120 PHE A O 1
ATOM 982 N N . THR A 1 121 ? -4.939 2.252 3.173 1.00 97.50 121 THR A N 1
ATOM 983 C CA . THR A 1 121 ? -4.568 1.452 2.001 1.00 97.50 121 THR A CA 1
ATOM 984 C C . THR A 1 121 ? -4.308 -0.001 2.390 1.00 97.50 121 THR A C 1
ATOM 986 O O . THR A 1 121 ? -4.897 -0.906 1.807 1.00 97.50 121 THR A O 1
ATOM 989 N N . LEU A 1 122 ? -3.482 -0.232 3.413 1.00 98.31 122 LEU A N 1
ATOM 990 C CA . LEU A 1 122 ? -3.141 -1.576 3.883 1.00 98.31 122 LEU A CA 1
ATOM 991 C C . LEU A 1 122 ? -4.358 -2.356 4.382 1.00 98.31 122 LEU A C 1
ATOM 993 O O . LEU A 1 122 ? -4.457 -3.553 4.133 1.00 98.31 122 LEU A O 1
ATOM 997 N N . LEU A 1 123 ? -5.284 -1.687 5.067 1.00 98.00 123 LEU A N 1
ATOM 998 C CA . LEU A 1 123 ? -6.466 -2.329 5.630 1.00 98.00 123 LEU A CA 1
ATOM 999 C C . LEU A 1 123 ? -7.591 -2.524 4.609 1.00 98.00 123 LEU A C 1
ATOM 1001 O O . LEU A 1 123 ? -8.336 -3.484 4.728 1.00 98.00 123 LEU A O 1
ATOM 1005 N N . PHE A 1 124 ? -7.746 -1.644 3.621 1.00 95.94 124 PHE A N 1
ATOM 1006 C CA . PHE A 1 124 ? -8.956 -1.594 2.790 1.00 95.94 124 PHE A CA 1
ATOM 1007 C C . PHE A 1 124 ? -8.722 -1.810 1.297 1.00 95.94 124 PHE A C 1
ATOM 1009 O O . PHE A 1 124 ? -9.680 -1.690 0.536 1.00 95.94 124 PHE A O 1
ATOM 1016 N N . TYR A 1 125 ? -7.510 -2.158 0.847 1.00 94.38 125 TYR A N 1
ATOM 1017 C CA . TYR A 1 125 ? -7.255 -2.320 -0.589 1.00 94.38 125 TYR A CA 1
ATOM 1018 C C . TYR A 1 125 ? -8.191 -3.335 -1.260 1.00 94.38 125 TYR A C 1
ATOM 1020 O O . TYR A 1 125 ? -8.722 -3.045 -2.324 1.00 94.38 125 TYR A O 1
ATOM 1028 N N . GLN A 1 126 ? -8.473 -4.486 -0.638 1.00 92.81 126 GLN A N 1
ATOM 1029 C CA . GLN A 1 126 ? -9.427 -5.450 -1.205 1.00 92.81 126 GLN A CA 1
ATO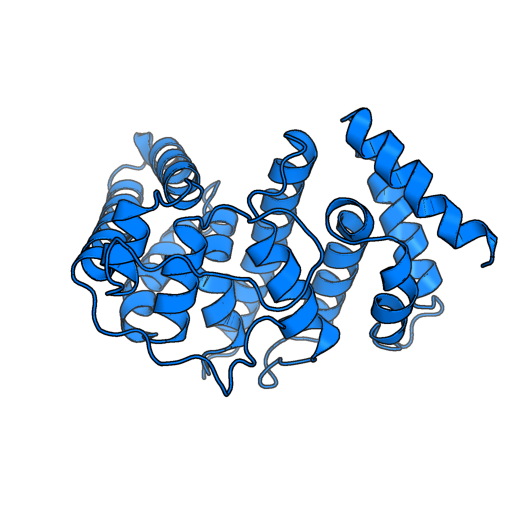M 1030 C C . GLN A 1 126 ? -10.863 -4.924 -1.119 1.00 92.81 126 GLN A C 1
ATOM 1032 O O . GLN A 1 126 ? -11.561 -4.861 -2.129 1.00 92.81 126 GLN A O 1
ATOM 1037 N N . TRP A 1 127 ? -11.283 -4.460 0.065 1.00 92.44 127 TRP A N 1
ATOM 1038 C CA . TRP A 1 127 ? -12.623 -3.909 0.295 1.00 92.44 127 TRP A CA 1
ATOM 1039 C C . TRP A 1 127 ? -12.990 -2.813 -0.716 1.00 92.44 127 TRP A C 1
ATOM 1041 O O . TRP A 1 127 ? -14.083 -2.836 -1.281 1.00 92.44 127 TRP A O 1
ATOM 1051 N N . LEU A 1 128 ? -12.061 -1.893 -0.995 1.00 90.69 128 LEU A N 1
ATOM 1052 C CA . LEU A 1 128 ? -12.269 -0.751 -1.886 1.00 90.69 128 LEU A CA 1
ATOM 1053 C C . LEU A 1 128 ? -12.674 -1.176 -3.305 1.00 90.69 128 LEU A C 1
ATOM 1055 O O . LEU A 1 128 ? -13.514 -0.521 -3.932 1.00 90.69 128 LEU A O 1
ATOM 1059 N N . PHE A 1 129 ? -12.093 -2.263 -3.815 1.00 87.44 129 PHE A N 1
ATOM 1060 C CA . PHE A 1 129 ? -12.336 -2.731 -5.180 1.00 87.44 129 PHE A CA 1
ATOM 1061 C C . PHE A 1 129 ? -13.366 -3.871 -5.253 1.00 87.44 129 PHE A C 1
ATOM 1063 O O . PHE A 1 129 ? -14.068 -3.977 -6.257 1.00 87.44 129 PHE A O 1
ATOM 1070 N N . GLU A 1 130 ? -13.538 -4.664 -4.191 1.00 87.81 130 GLU A N 1
ATOM 1071 C CA . GLU A 1 130 ? -14.434 -5.832 -4.183 1.00 87.81 130 GLU A CA 1
ATOM 1072 C C . GLU A 1 130 ? -15.853 -5.515 -3.686 1.00 87.81 130 GLU A C 1
ATOM 1074 O O . GLU A 1 130 ? -16.827 -6.028 -4.238 1.00 87.81 130 GLU A O 1
ATOM 1079 N N . VAL A 1 131 ? -16.013 -4.652 -2.679 1.00 85.69 131 VAL A N 1
ATOM 1080 C CA . VAL A 1 131 ? -17.303 -4.475 -1.988 1.00 85.69 131 VAL A CA 1
ATOM 1081 C C . VAL A 1 131 ? -18.124 -3.372 -2.641 1.00 85.69 131 VAL A C 1
ATOM 1083 O O . VAL A 1 131 ? -17.655 -2.239 -2.654 1.00 85.69 131 VAL A O 1
ATOM 1086 N N . PRO A 1 132 ? -19.350 -3.612 -3.150 1.00 77.62 132 PRO A N 1
ATOM 1087 C CA . PRO A 1 132 ? -20.218 -2.579 -3.729 1.00 77.62 132 PRO A CA 1
ATOM 1088 C C . PRO A 1 132 ? -20.496 -1.415 -2.761 1.00 77.62 132 PRO A C 1
ATOM 1090 O O . PRO A 1 132 ? -20.713 -1.620 -1.573 1.00 77.62 132 PRO A O 1
ATOM 1093 N N . THR A 1 133 ? -20.498 -0.178 -3.262 1.00 71.00 133 THR A N 1
ATOM 1094 C CA . THR A 1 133 ? -20.733 1.029 -2.447 1.00 71.00 133 THR A CA 1
ATOM 1095 C C . THR A 1 133 ? -21.646 1.956 -3.234 1.00 71.00 133 THR A C 1
ATOM 1097 O O . THR A 1 133 ? -21.373 2.206 -4.405 1.00 71.00 133 THR A O 1
ATOM 1100 N N . ALA A 1 134 ? -22.725 2.437 -2.615 1.00 60.69 134 ALA A N 1
ATOM 1101 C CA . ALA A 1 134 ? -23.741 3.255 -3.284 1.00 60.69 134 ALA A CA 1
ATOM 1102 C C . ALA A 1 134 ? -23.386 4.756 -3.359 1.00 60.69 134 ALA A C 1
ATOM 1104 O O . ALA A 1 134 ? -24.017 5.495 -4.108 1.00 60.69 134 ALA A O 1
ATOM 1105 N N . GLU A 1 135 ? -22.392 5.217 -2.591 1.00 66.25 135 GLU A N 1
ATOM 1106 C CA . GLU A 1 135 ? -22.075 6.643 -2.432 1.00 66.25 135 GLU A CA 1
ATOM 1107 C C . GLU A 1 135 ? -20.846 7.059 -3.264 1.00 66.25 135 GLU A C 1
ATOM 1109 O O . GLU A 1 135 ? -19.712 6.694 -2.940 1.00 66.25 135 GLU A O 1
ATOM 1114 N N . SER A 1 136 ? -21.065 7.854 -4.319 1.00 62.31 136 SER A N 1
ATOM 1115 C CA . SER A 1 136 ? -20.028 8.294 -5.271 1.00 62.31 136 SER A CA 1
ATOM 1116 C C . SER A 1 136 ? -18.922 9.144 -4.638 1.00 62.31 136 SER A C 1
ATOM 1118 O O . SER A 1 136 ? -17.743 8.963 -4.945 1.00 62.31 136 SER A O 1
ATOM 1120 N N . ASP A 1 137 ? -19.278 10.053 -3.730 1.00 69.19 137 ASP A N 1
ATOM 1121 C CA . ASP A 1 137 ? -18.350 11.086 -3.247 1.00 69.19 137 ASP A CA 1
ATOM 1122 C C . ASP A 1 137 ? -17.329 10.526 -2.253 1.00 69.19 137 ASP A C 1
ATOM 1124 O O . ASP A 1 137 ? -16.144 10.872 -2.284 1.00 69.19 137 ASP A O 1
ATOM 1128 N N . LYS A 1 138 ? -17.765 9.589 -1.400 1.00 77.81 138 LYS A N 1
ATOM 1129 C CA . LYS A 1 138 ? -16.861 8.852 -0.507 1.00 77.81 138 LYS A CA 1
ATOM 1130 C C . LYS A 1 138 ? -15.866 8.023 -1.310 1.00 77.81 138 LYS A C 1
ATOM 1132 O O . LYS A 1 138 ? -14.690 7.978 -0.956 1.00 77.81 138 LYS A O 1
ATOM 1137 N N . TYR A 1 139 ? -16.315 7.428 -2.414 1.00 80.25 139 TYR A N 1
ATOM 1138 C CA . TYR A 1 139 ? -15.459 6.606 -3.258 1.00 80.25 139 TYR A CA 1
ATOM 1139 C C . TYR A 1 139 ? -14.311 7.404 -3.879 1.00 80.25 139 TYR A C 1
ATOM 1141 O O . TYR A 1 139 ? -13.168 6.948 -3.842 1.00 80.25 139 TYR A O 1
ATOM 1149 N N . LEU A 1 140 ? -14.578 8.617 -4.379 1.00 82.12 140 LEU A N 1
ATOM 1150 C CA . LEU A 1 140 ? -13.520 9.479 -4.910 1.00 82.12 140 LEU A CA 1
ATOM 1151 C C . LEU A 1 140 ? -12.451 9.748 -3.843 1.00 82.12 140 LEU A C 1
ATOM 1153 O O . LEU A 1 140 ? -11.270 9.498 -4.083 1.00 82.12 140 LEU A O 1
ATOM 1157 N N . ARG A 1 141 ? -12.867 10.154 -2.638 1.00 86.25 141 ARG A N 1
ATOM 1158 C CA . ARG A 1 141 ? -11.949 10.400 -1.516 1.00 86.25 141 ARG A CA 1
ATOM 1159 C C . ARG A 1 141 ? -11.118 9.164 -1.164 1.00 86.25 141 ARG A C 1
ATOM 1161 O O . ARG A 1 141 ? -9.913 9.283 -0.959 1.00 86.25 141 ARG A O 1
ATOM 1168 N N . TYR A 1 142 ? -11.743 7.989 -1.114 1.00 89.38 142 TYR A N 1
ATOM 1169 C CA . TYR A 1 142 ? -11.054 6.729 -0.834 1.00 89.38 142 TYR A CA 1
ATOM 1170 C C . TYR A 1 142 ? -10.066 6.348 -1.936 1.00 89.38 142 TYR A C 1
ATOM 1172 O O . TYR A 1 142 ? -8.963 5.908 -1.628 1.00 89.38 142 TYR A O 1
ATOM 1180 N N . SER A 1 143 ? -10.416 6.565 -3.206 1.00 87.75 143 SER A N 1
ATOM 1181 C CA . SER A 1 143 ? -9.515 6.296 -4.330 1.00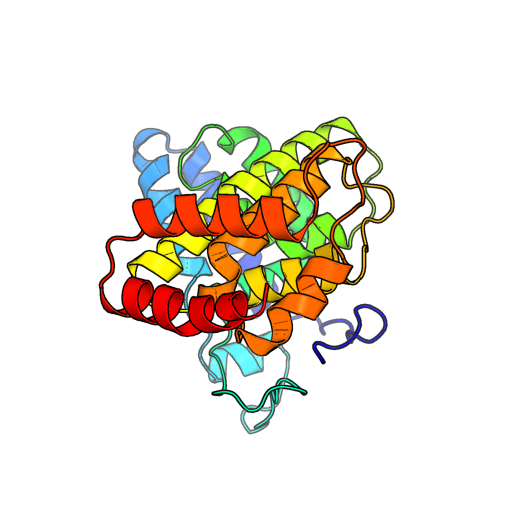 87.75 143 SER A CA 1
ATOM 1182 C C . SER A 1 143 ? -8.274 7.195 -4.301 1.00 87.75 143 SER A C 1
ATOM 1184 O O . SER A 1 143 ? -7.161 6.709 -4.481 1.00 87.75 143 SER A O 1
ATOM 1186 N N . THR A 1 144 ? -8.433 8.483 -3.976 1.00 88.06 144 THR A N 1
ATOM 1187 C CA . THR A 1 144 ? -7.307 9.410 -3.807 1.00 88.06 144 THR A CA 1
ATOM 1188 C C . THR A 1 144 ? -6.422 8.999 -2.633 1.00 88.06 144 THR A C 1
ATOM 1190 O O . THR A 1 144 ? -5.207 8.894 -2.792 1.00 88.06 144 THR A O 1
ATOM 1193 N N . ALA A 1 145 ? -7.024 8.697 -1.477 1.00 91.62 145 ALA A N 1
ATOM 1194 C CA . ALA A 1 145 ? -6.289 8.234 -0.303 1.00 91.62 145 ALA A CA 1
ATOM 1195 C C . ALA A 1 145 ? -5.542 6.916 -0.569 1.00 91.62 145 ALA A C 1
ATOM 1197 O O . ALA A 1 145 ? -4.431 6.735 -0.076 1.00 91.62 145 ALA A O 1
ATOM 1198 N N . PHE A 1 146 ? -6.126 6.019 -1.368 1.00 94.25 146 PHE A N 1
ATOM 1199 C CA . PHE A 1 146 ? -5.488 4.778 -1.791 1.00 94.25 146 PHE A CA 1
ATOM 1200 C C . PHE A 1 146 ? -4.248 5.034 -2.652 1.00 94.25 146 PHE A C 1
ATOM 1202 O O . PHE A 1 146 ? -3.187 4.494 -2.358 1.00 94.25 146 PHE A O 1
ATOM 1209 N N . VAL A 1 147 ? -4.350 5.867 -3.696 1.00 91.94 147 VAL A N 1
ATOM 1210 C CA . VAL A 1 147 ? -3.208 6.176 -4.578 1.00 91.94 147 VAL A CA 1
ATOM 1211 C C . VAL A 1 147 ? -2.069 6.822 -3.785 1.00 91.94 147 VAL A C 1
ATOM 1213 O O . VAL A 1 147 ? -0.912 6.428 -3.929 1.00 91.94 147 VAL A O 1
ATOM 1216 N N . GLU A 1 148 ? -2.387 7.779 -2.912 1.00 92.81 148 GLU A N 1
ATOM 1217 C CA . GLU A 1 148 ? -1.395 8.432 -2.055 1.00 92.81 148 GLU A CA 1
ATOM 1218 C C . GLU A 1 148 ? -0.744 7.439 -1.078 1.00 92.81 148 GLU A C 1
ATOM 1220 O O . GLU A 1 148 ? 0.485 7.360 -0.981 1.00 92.81 148 GLU A O 1
ATOM 1225 N N . GLY A 1 149 ? -1.563 6.654 -0.375 1.00 96.88 149 GLY A N 1
ATOM 1226 C CA . GLY A 1 149 ? -1.099 5.684 0.608 1.00 96.88 149 GLY A CA 1
ATOM 1227 C C . GLY A 1 149 ? -0.248 4.583 -0.017 1.00 96.88 149 GLY A C 1
ATOM 1228 O O . GLY A 1 149 ? 0.854 4.327 0.465 1.00 96.88 149 GLY A O 1
ATOM 1229 N N . ALA A 1 150 ? -0.711 3.981 -1.115 1.00 97.19 150 ALA A N 1
ATOM 1230 C CA . ALA A 1 150 ? 0.002 2.932 -1.841 1.00 97.19 150 ALA A CA 1
ATOM 1231 C C . ALA A 1 150 ? 1.346 3.430 -2.383 1.00 97.19 150 ALA A C 1
ATOM 1233 O O . ALA A 1 150 ? 2.364 2.777 -2.171 1.00 97.19 150 ALA A O 1
ATOM 1234 N N . SER A 1 151 ? 1.379 4.617 -2.998 1.00 95.19 151 SER A N 1
ATOM 1235 C CA . SER A 1 151 ? 2.622 5.224 -3.489 1.00 95.19 151 SER A CA 1
ATOM 1236 C C . SER A 1 151 ? 3.655 5.370 -2.368 1.00 95.19 151 SER A C 1
ATOM 1238 O O . SER A 1 151 ? 4.807 4.963 -2.523 1.00 95.19 151 SER A O 1
ATOM 1240 N N . ASN A 1 152 ? 3.238 5.878 -1.203 1.00 96.31 152 ASN A N 1
ATOM 1241 C CA . ASN A 1 152 ? 4.114 6.015 -0.039 1.00 96.31 152 ASN A CA 1
ATOM 1242 C C . ASN A 1 152 ? 4.594 4.657 0.496 1.00 96.31 152 ASN A C 1
ATOM 1244 O O . ASN A 1 152 ? 5.755 4.524 0.872 1.00 96.31 152 ASN A O 1
ATOM 1248 N N . ILE A 1 153 ? 3.721 3.650 0.517 1.00 97.81 153 ILE A N 1
ATOM 1249 C CA . ILE A 1 153 ? 4.051 2.288 0.953 1.00 97.81 153 ILE A CA 1
ATOM 1250 C C . ILE A 1 153 ? 5.095 1.647 0.033 1.00 97.81 153 ILE A C 1
ATOM 1252 O O . ILE A 1 153 ? 6.079 1.092 0.518 1.00 97.81 153 ILE A O 1
ATOM 1256 N N . TYR A 1 154 ? 4.935 1.768 -1.284 1.00 97.44 154 TYR A N 1
ATOM 1257 C CA . TYR A 1 154 ? 5.904 1.228 -2.239 1.00 97.44 154 TYR A CA 1
ATOM 1258 C C . TYR A 1 154 ? 7.254 1.944 -2.151 1.00 97.44 154 TYR A C 1
ATOM 1260 O O . TYR A 1 154 ? 8.297 1.317 -2.317 1.00 97.44 154 TYR A O 1
ATOM 1268 N N . TRP A 1 155 ? 7.262 3.242 -1.828 1.00 97.25 155 TRP A N 1
ATOM 1269 C CA . TRP A 1 155 ? 8.501 3.955 -1.515 1.00 97.25 155 TRP A CA 1
ATOM 1270 C C . TRP A 1 155 ? 9.206 3.409 -0.271 1.00 97.25 155 TRP A C 1
ATOM 1272 O O . TRP A 1 155 ? 10.433 3.367 -0.275 1.00 97.25 155 TRP A O 1
ATOM 1282 N N . ILE A 1 156 ? 8.472 2.983 0.763 1.00 96.69 156 ILE A N 1
ATOM 1283 C CA . ILE A 1 156 ? 9.063 2.368 1.965 1.00 96.69 156 ILE A CA 1
ATOM 1284 C C . ILE A 1 156 ? 9.774 1.065 1.592 1.00 96.69 156 ILE A C 1
ATOM 1286 O O . ILE A 1 156 ? 10.951 0.917 1.907 1.00 96.69 156 ILE A O 1
ATOM 1290 N N . ASP A 1 157 ? 9.085 0.174 0.878 1.00 96.38 157 ASP A N 1
ATOM 1291 C CA . ASP A 1 157 ? 9.638 -1.091 0.374 1.00 96.38 157 ASP A CA 1
ATOM 1292 C C . ASP A 1 157 ? 10.884 -0.858 -0.498 1.00 96.38 157 ASP A C 1
ATOM 1294 O O . ASP A 1 157 ? 11.933 -1.476 -0.318 1.00 96.38 157 ASP A O 1
ATOM 1298 N N . LEU A 1 158 ? 10.804 0.110 -1.414 1.00 96.19 158 LEU A N 1
ATOM 1299 C CA . LEU A 1 158 ? 11.919 0.477 -2.275 1.00 96.19 158 LEU A CA 1
ATOM 1300 C C . LEU A 1 158 ? 13.119 0.992 -1.466 1.00 96.19 158 LEU A C 1
ATOM 1302 O O . LEU A 1 158 ? 14.261 0.642 -1.760 1.00 96.19 158 LEU A O 1
ATOM 1306 N N . GLN A 1 159 ? 12.879 1.824 -0.451 1.00 95.94 159 GLN A N 1
ATOM 1307 C CA . GLN A 1 159 ? 13.932 2.394 0.391 1.00 95.94 159 GLN A CA 1
ATOM 1308 C C . GLN A 1 159 ? 14.601 1.356 1.294 1.00 95.94 159 GLN A C 1
ATOM 1310 O O . GLN A 1 159 ? 15.810 1.437 1.510 1.00 95.94 159 GLN A O 1
ATOM 1315 N N . SER A 1 160 ? 13.842 0.388 1.810 1.00 95.06 160 SER A N 1
ATOM 1316 C CA . SER A 1 160 ? 14.389 -0.730 2.583 1.00 95.06 160 SER A CA 1
ATOM 1317 C C . SER A 1 160 ? 14.961 -1.842 1.701 1.00 95.06 160 SER A C 1
ATOM 1319 O O . SER A 1 160 ? 15.670 -2.707 2.209 1.00 95.06 160 SER A O 1
ATOM 1321 N N . ASN A 1 161 ? 14.687 -1.814 0.390 1.00 95.19 161 ASN A N 1
ATOM 1322 C CA . ASN A 1 161 ? 14.932 -2.919 -0.536 1.00 95.19 161 ASN A CA 1
ATOM 1323 C C . ASN A 1 161 ? 14.286 -4.234 -0.054 1.00 95.19 161 ASN A C 1
ATOM 1325 O O . ASN A 1 161 ? 14.827 -5.324 -0.239 1.00 95.19 161 ASN A O 1
ATOM 1329 N N . GLU A 1 162 ? 13.113 -4.120 0.566 1.00 91.88 162 GLU A N 1
ATOM 1330 C CA . GLU A 1 162 ? 12.270 -5.242 0.963 1.00 91.88 162 GLU A CA 1
ATOM 1331 C C . GLU A 1 162 ? 10.971 -5.208 0.157 1.00 91.88 162 GLU A C 1
ATOM 1333 O O . GLU A 1 162 ? 10.511 -4.157 -0.267 1.00 91.88 162 GLU A O 1
ATOM 1338 N N . GLN A 1 163 ? 10.365 -6.370 -0.069 1.00 92.12 163 GLN A N 1
ATOM 1339 C CA . GLN A 1 163 ? 9.082 -6.479 -0.770 1.00 92.12 163 GLN A CA 1
ATOM 1340 C C . GLN A 1 163 ? 7.958 -6.850 0.207 1.00 92.12 163 GLN A C 1
ATOM 1342 O O . GLN A 1 163 ? 7.177 -7.771 -0.053 1.00 92.12 163 GLN A O 1
ATOM 1347 N N . ARG A 1 164 ? 7.905 -6.175 1.362 1.00 92.69 164 ARG A N 1
ATOM 1348 C CA . ARG A 1 164 ? 6.955 -6.465 2.449 1.00 92.69 164 ARG A CA 1
ATOM 1349 C C . ARG A 1 164 ? 5.513 -6.204 2.020 1.00 92.69 164 ARG A C 1
ATOM 1351 O O . ARG A 1 164 ? 4.591 -6.909 2.430 1.00 92.69 164 ARG A O 1
ATOM 1358 N N . PHE A 1 165 ? 5.318 -5.232 1.139 1.00 95.75 165 PHE A N 1
ATOM 1359 C CA . PHE A 1 165 ? 4.016 -4.833 0.620 1.00 95.75 165 PHE A CA 1
ATOM 1360 C C . PHE A 1 165 ? 3.742 -5.375 -0.787 1.00 95.75 165 PHE A C 1
ATOM 1362 O O . PHE A 1 165 ? 2.863 -4.872 -1.491 1.00 95.75 165 PHE A O 1
ATOM 1369 N N . PHE A 1 166 ? 4.446 -6.440 -1.196 1.00 93.50 166 PHE A N 1
ATOM 1370 C CA . PHE A 1 166 ? 4.221 -7.078 -2.494 1.00 93.50 166 PHE A CA 1
ATOM 1371 C C . PHE A 1 166 ? 2.764 -7.490 -2.704 1.00 93.50 166 PHE A C 1
ATOM 1373 O O . PHE A 1 166 ? 2.239 -7.282 -3.790 1.00 93.50 166 PHE A O 1
ATOM 1380 N N . SER A 1 167 ? 2.092 -8.054 -1.696 1.00 92.31 167 SER A N 1
ATOM 1381 C CA . SER A 1 167 ? 0.707 -8.517 -1.852 1.00 92.31 167 SER A CA 1
ATOM 1382 C C . SER A 1 167 ? -0.255 -7.377 -2.195 1.00 92.31 167 SER A C 1
ATOM 1384 O O . SER A 1 167 ? -1.158 -7.569 -3.009 1.00 92.31 167 SER A O 1
ATOM 1386 N N . LEU A 1 168 ? -0.032 -6.179 -1.639 1.00 95.81 168 LEU A N 1
ATOM 1387 C CA . LEU A 1 168 ? -0.761 -4.967 -2.017 1.00 95.81 168 LEU A CA 1
ATOM 1388 C C . LEU A 1 168 ? -0.466 -4.578 -3.475 1.00 95.81 168 LEU A C 1
ATOM 1390 O O . LEU A 1 168 ? -1.406 -4.365 -4.247 1.00 95.81 168 LEU A O 1
ATOM 1394 N N . TYR A 1 169 ? 0.815 -4.515 -3.859 1.00 95.56 169 TYR A N 1
ATOM 1395 C CA . TYR A 1 169 ? 1.221 -4.176 -5.228 1.00 95.56 169 TYR A CA 1
ATOM 1396 C C . TYR A 1 169 ? 0.623 -5.151 -6.245 1.00 95.56 169 TYR A C 1
ATOM 1398 O O . TYR A 1 169 ? -0.092 -4.747 -7.157 1.00 95.56 169 TYR A O 1
ATOM 1406 N N . HIS A 1 170 ? 0.849 -6.446 -6.038 1.00 92.19 170 HIS A N 1
ATOM 1407 C CA . HIS A 1 170 ? 0.426 -7.510 -6.935 1.00 92.19 170 HIS A CA 1
ATOM 1408 C C . HIS A 1 170 ? -1.097 -7.597 -7.052 1.00 92.19 170 HIS A C 1
ATOM 1410 O O . HIS A 1 170 ? -1.615 -7.767 -8.151 1.00 92.19 170 HIS A O 1
ATOM 1416 N N . TYR A 1 171 ? -1.842 -7.439 -5.952 1.00 92.25 171 TYR A N 1
ATOM 1417 C CA . TYR A 1 171 ? -3.302 -7.358 -6.029 1.00 92.25 171 TYR A CA 1
ATOM 1418 C C . TYR A 1 171 ? -3.750 -6.152 -6.864 1.00 92.25 171 TYR A C 1
ATOM 1420 O O . TYR A 1 171 ? -4.619 -6.283 -7.725 1.00 92.25 171 TYR A O 1
ATOM 1428 N N . THR A 1 172 ? -3.149 -4.982 -6.634 1.00 92.12 172 THR A N 1
ATOM 1429 C CA . THR A 1 172 ? -3.484 -3.761 -7.380 1.00 92.12 172 THR A CA 1
ATOM 1430 C C . THR A 1 172 ? -3.189 -3.938 -8.869 1.00 92.12 172 THR A C 1
ATOM 1432 O O . THR A 1 172 ? -4.013 -3.593 -9.711 1.00 92.12 172 THR A O 1
ATOM 1435 N N . LEU A 1 173 ? -2.047 -4.531 -9.205 1.00 91.00 173 LEU A N 1
ATOM 1436 C CA . LEU A 1 173 ? -1.672 -4.807 -10.581 1.00 91.00 173 LEU A CA 1
ATOM 1437 C C . LEU A 1 173 ? -2.621 -5.827 -11.226 1.00 91.00 173 LEU A C 1
ATOM 1439 O O . LEU A 1 173 ? -3.299 -5.505 -12.195 1.00 91.00 173 LEU A O 1
ATOM 1443 N N . GLU A 1 174 ? -2.711 -7.042 -10.691 1.00 87.94 174 GLU A N 1
ATOM 1444 C CA . GLU A 1 174 ? -3.409 -8.145 -11.359 1.00 87.94 174 GLU A CA 1
ATOM 1445 C C . GLU A 1 174 ? -4.937 -8.058 -11.236 1.00 87.94 174 GLU A C 1
ATOM 1447 O O . GLU A 1 174 ? -5.647 -8.282 -12.216 1.00 87.94 174 GLU A O 1
ATOM 1452 N N . GLU A 1 175 ? -5.483 -7.725 -10.063 1.00 85.50 175 GLU A N 1
ATOM 1453 C CA . GLU A 1 175 ? -6.941 -7.709 -9.872 1.00 85.50 175 GLU A CA 1
ATOM 1454 C C . GLU A 1 175 ? -7.581 -6.381 -10.272 1.00 85.50 175 GLU A C 1
ATOM 1456 O O . GLU A 1 175 ? -8.697 -6.386 -10.792 1.00 85.50 175 GLU A O 1
ATOM 1461 N N . VAL A 1 176 ? -6.900 -5.253 -10.055 1.00 86.06 176 VAL A N 1
ATOM 1462 C CA . VAL A 1 176 ? -7.491 -3.927 -10.298 1.00 86.06 176 VAL A CA 1
ATOM 1463 C C . VAL A 1 176 ? -7.131 -3.408 -11.685 1.00 86.06 176 VAL A C 1
ATOM 1465 O O . VAL A 1 176 ? -8.030 -3.074 -12.455 1.00 86.06 176 VAL A O 1
ATOM 1468 N N . VAL A 1 177 ? -5.838 -3.363 -12.022 1.00 86.25 177 VAL A N 1
ATOM 1469 C CA . VAL A 1 177 ? -5.362 -2.803 -13.296 1.00 86.25 177 VAL A CA 1
ATOM 1470 C C . VAL A 1 177 ? -5.567 -3.783 -14.455 1.00 86.25 177 VAL A C 1
ATOM 1472 O O . VAL A 1 177 ? -6.236 -3.435 -15.423 1.00 86.25 177 VAL A O 1
ATOM 1475 N N . MET A 1 178 ? -5.047 -5.010 -14.358 1.00 83.69 178 MET A N 1
ATOM 1476 C CA . MET A 1 178 ? -5.022 -5.968 -15.476 1.00 83.69 178 MET A CA 1
ATOM 1477 C C . MET A 1 178 ? -6.396 -6.559 -15.779 1.00 83.69 178 MET A C 1
ATOM 1479 O O . MET A 1 178 ? -6.801 -6.631 -16.934 1.00 83.69 178 MET A O 1
ATOM 1483 N N . LYS A 1 179 ? -7.134 -6.992 -14.750 1.00 80.06 179 LYS A N 1
ATOM 1484 C CA . LYS A 1 179 ? -8.480 -7.554 -14.944 1.00 80.06 179 LYS A CA 1
ATOM 1485 C C . LYS A 1 179 ? -9.546 -6.497 -15.179 1.00 80.06 179 LYS A C 1
ATOM 1487 O O . LYS A 1 179 ? -10.679 -6.878 -15.457 1.00 80.06 179 LYS A O 1
ATOM 1492 N N . GLN A 1 180 ? -9.201 -5.215 -15.024 1.00 67.00 180 GLN A N 1
ATOM 1493 C CA . GLN A 1 180 ? -10.152 -4.112 -15.058 1.00 67.00 180 GLN A CA 1
ATOM 1494 C C . GLN A 1 180 ? -11.415 -4.497 -14.276 1.00 67.00 180 GLN A C 1
ATOM 1496 O O . GLN A 1 180 ? -12.520 -4.484 -14.813 1.00 67.00 180 GLN A O 1
ATOM 1501 N N . LYS A 1 181 ? -11.252 -4.858 -12.995 1.00 59.97 181 LYS A N 1
ATOM 1502 C CA . LYS A 1 181 ? -12.373 -5.043 -12.064 1.00 59.97 181 LYS A CA 1
ATOM 1503 C C . LYS A 1 181 ? -12.714 -3.754 -11.294 1.00 59.97 181 LYS A C 1
ATOM 1505 O O . LYS A 1 181 ? -12.833 -3.813 -10.069 1.00 59.97 181 LYS A O 1
ATOM 1510 N N . PRO A 1 182 ? -12.910 -2.559 -11.890 1.00 52.56 182 PRO A N 1
ATOM 1511 C CA . PRO A 1 182 ? -13.764 -1.618 -11.210 1.00 52.56 182 PRO A CA 1
ATOM 1512 C C . PRO A 1 182 ? -15.183 -2.150 -11.403 1.00 52.56 182 PRO A C 1
ATOM 1514 O O . PRO A 1 182 ? -15.629 -2.356 -12.526 1.00 52.56 182 PRO A O 1
ATOM 1517 N N . ASN A 1 183 ? -15.932 -2.336 -10.325 1.00 50.81 183 ASN A N 1
ATOM 1518 C CA . ASN A 1 183 ? -17.388 -2.497 -10.377 1.00 50.81 183 ASN A CA 1
ATOM 1519 C C . ASN A 1 183 ? -18.078 -1.213 -10.932 1.00 50.81 183 ASN A C 1
ATOM 1521 O O . ASN A 1 183 ? -18.967 -0.661 -10.293 1.00 50.81 183 ASN A O 1
ATOM 1525 N N . GLY A 1 184 ? -17.600 -0.650 -12.050 1.00 53.50 184 GLY A N 1
ATOM 1526 C CA . GLY A 1 184 ? -17.934 0.676 -12.577 1.00 53.50 184 GLY A CA 1
ATOM 1527 C C . GLY A 1 184 ? -17.426 1.853 -11.734 1.00 53.50 184 GLY A C 1
ATOM 1528 O O . GLY A 1 184 ? -17.854 2.979 -11.958 1.00 53.50 184 GLY A O 1
ATOM 1529 N N . LYS A 1 185 ? -16.564 1.615 -10.735 1.00 62.41 185 LYS A N 1
ATOM 1530 C CA . LYS A 1 185 ? -16.310 2.598 -9.667 1.00 62.41 185 LYS A CA 1
ATOM 1531 C C . LYS A 1 185 ? -15.109 3.517 -9.862 1.00 62.41 185 LYS A C 1
ATOM 1533 O O . LYS A 1 185 ? -15.133 4.653 -9.402 1.00 62.41 185 LYS A O 1
ATOM 1538 N N . VAL A 1 186 ? -14.035 3.026 -10.474 1.00 69.50 186 VAL A N 1
ATOM 1539 C CA . VAL A 1 186 ? -12.788 3.792 -10.595 1.00 69.50 186 VAL A CA 1
ATOM 1540 C C . VAL A 1 186 ? -12.956 4.802 -11.722 1.00 69.50 186 VAL A C 1
ATOM 1542 O O . VAL A 1 186 ? -13.231 4.424 -12.857 1.00 69.50 186 VAL A O 1
ATOM 1545 N N . SER A 1 187 ? -12.818 6.091 -11.408 1.00 76.06 187 SER A N 1
ATOM 1546 C CA . SER A 1 187 ? -12.847 7.139 -12.428 1.00 76.06 187 SER A CA 1
ATOM 1547 C C . SER A 1 187 ? -11.684 6.958 -13.409 1.00 76.06 187 SER A C 1
ATOM 1549 O O . SER A 1 187 ? -10.624 6.459 -13.034 1.00 76.06 187 SER A O 1
ATOM 1551 N N . ASN A 1 188 ? -11.834 7.429 -14.650 1.00 78.25 188 ASN A N 1
ATOM 1552 C CA . ASN A 1 188 ? -10.750 7.375 -15.643 1.00 78.25 188 ASN A CA 1
ATOM 1553 C C . ASN A 1 188 ? -9.450 8.019 -15.129 1.00 78.25 188 ASN A C 1
ATOM 1555 O O . ASN A 1 188 ? -8.359 7.557 -15.458 1.00 78.25 188 ASN A O 1
ATOM 1559 N N . GLN A 1 189 ? -9.570 9.064 -14.301 1.00 80.31 189 GLN A N 1
ATOM 1560 C CA . GLN A 1 189 ? -8.432 9.719 -13.663 1.00 80.31 189 GLN A CA 1
ATOM 1561 C C . GLN A 1 189 ? -7.765 8.808 -12.625 1.00 80.31 189 GLN A C 1
ATOM 1563 O O . GLN A 1 189 ? -6.559 8.607 -12.688 1.00 80.31 189 GLN A O 1
ATOM 1568 N N . ALA A 1 190 ? -8.535 8.194 -11.724 1.00 80.31 190 ALA A N 1
ATOM 1569 C CA . ALA A 1 190 ? -7.981 7.267 -10.741 1.00 80.31 190 ALA A CA 1
ATOM 1570 C C . ALA A 1 190 ? -7.352 6.035 -11.414 1.00 80.31 190 ALA A C 1
ATOM 1572 O O . ALA A 1 190 ? -6.293 5.581 -10.992 1.00 80.31 190 ALA A O 1
ATOM 1573 N N . GLN A 1 191 ? -7.943 5.528 -12.501 1.00 81.81 191 GLN A N 1
ATOM 1574 C CA . GLN A 1 191 ? -7.356 4.438 -13.284 1.00 81.81 191 GLN A CA 1
ATOM 1575 C C . GLN A 1 191 ? -6.013 4.849 -13.895 1.00 81.81 191 GLN A C 1
ATOM 1577 O O . GLN A 1 191 ? -5.046 4.092 -13.816 1.00 81.81 191 GLN A O 1
ATOM 1582 N N . ARG A 1 192 ? -5.933 6.063 -14.454 1.00 82.81 192 ARG A N 1
ATOM 1583 C CA . ARG A 1 192 ? -4.678 6.622 -14.965 1.00 82.81 192 ARG A CA 1
ATOM 1584 C C . ARG A 1 192 ? -3.620 6.682 -13.869 1.00 82.81 192 ARG A C 1
ATOM 1586 O O . ARG A 1 192 ? -2.511 6.193 -14.064 1.00 82.81 192 ARG A O 1
ATOM 1593 N N . ASP A 1 193 ? -3.971 7.246 -12.719 1.00 87.94 193 ASP A N 1
ATOM 1594 C CA . ASP A 1 193 ? -3.044 7.429 -11.603 1.00 87.94 193 ASP A CA 1
ATOM 1595 C C . ASP A 1 193 ? -2.538 6.085 -11.056 1.00 87.94 193 ASP A C 1
ATOM 1597 O O . ASP A 1 193 ? -1.350 5.950 -10.755 1.00 87.94 193 ASP A O 1
ATOM 1601 N N . LEU A 1 194 ? -3.405 5.066 -11.006 1.00 89.06 194 LEU A N 1
ATOM 1602 C CA . LEU A 1 194 ? -3.030 3.697 -10.653 1.00 89.06 194 LEU A CA 1
ATOM 1603 C C . LEU A 1 194 ? -2.017 3.111 -11.640 1.00 89.06 194 LEU A C 1
ATOM 1605 O O . LEU A 1 194 ? -1.004 2.573 -11.207 1.00 89.06 194 LEU A O 1
ATOM 1609 N N . ILE A 1 195 ? -2.249 3.235 -12.948 1.00 88.38 195 ILE A N 1
ATOM 1610 C CA . ILE A 1 195 ? -1.356 2.683 -13.979 1.00 88.38 195 ILE A CA 1
ATOM 1611 C C . ILE A 1 195 ? 0.020 3.358 -13.952 1.00 88.38 195 ILE A C 1
ATOM 1613 O O . ILE A 1 195 ? 1.048 2.676 -13.993 1.00 88.38 195 ILE A O 1
ATOM 1617 N N . LEU A 1 196 ? 0.054 4.687 -13.826 1.00 90.50 196 LEU A N 1
ATOM 1618 C CA . LEU A 1 196 ? 1.307 5.434 -13.692 1.00 90.50 196 LEU A CA 1
ATOM 1619 C C . LEU A 1 196 ? 2.050 5.031 -12.410 1.00 90.50 196 LEU A C 1
ATOM 1621 O O . LEU A 1 196 ? 3.256 4.795 -12.436 1.00 90.50 196 LEU A O 1
ATOM 1625 N N . MET A 1 197 ? 1.334 4.866 -11.292 1.00 93.44 197 MET A N 1
ATOM 1626 C CA . MET A 1 197 ? 1.918 4.347 -10.053 1.00 93.44 197 MET A CA 1
ATOM 1627 C C . MET A 1 197 ? 2.473 2.928 -10.232 1.00 93.44 197 MET A C 1
ATOM 1629 O O . MET A 1 197 ? 3.609 2.682 -9.837 1.00 93.44 197 MET A O 1
ATOM 1633 N N . MET A 1 198 ? 1.728 2.007 -10.853 1.00 93.19 198 MET A N 1
ATOM 1634 C CA . MET A 1 198 ? 2.210 0.644 -11.110 1.00 93.19 198 MET A CA 1
ATOM 1635 C C . MET A 1 198 ? 3.478 0.641 -11.963 1.00 93.19 198 MET A C 1
ATOM 1637 O O . MET A 1 198 ? 4.387 -0.137 -11.680 1.00 93.19 198 MET A O 1
ATOM 1641 N N . SER A 1 199 ? 3.564 1.546 -12.939 1.00 93.50 199 SER A N 1
ATOM 1642 C CA . SER A 1 199 ? 4.705 1.691 -13.849 1.00 93.50 199 SER A CA 1
ATOM 1643 C C . SER A 1 199 ? 5.976 2.124 -13.125 1.00 93.50 199 SER A C 1
ATOM 1645 O O . SER A 1 199 ? 7.017 1.490 -13.287 1.00 93.50 199 SER A O 1
ATOM 1647 N N . ARG A 1 200 ? 5.883 3.130 -12.242 1.00 94.19 200 ARG A N 1
ATOM 1648 C CA . ARG A 1 200 ? 7.018 3.598 -11.422 1.00 94.19 200 ARG A CA 1
ATOM 1649 C C . ARG A 1 200 ? 7.662 2.468 -10.625 1.00 94.19 200 ARG A C 1
ATOM 1651 O O . ARG A 1 200 ? 8.884 2.399 -10.521 1.00 94.19 200 ARG A O 1
ATOM 1658 N N . PHE A 1 201 ? 6.853 1.573 -10.062 1.00 96.19 201 PHE A N 1
ATOM 1659 C CA . PHE A 1 201 ? 7.328 0.485 -9.201 1.00 96.19 201 PHE A CA 1
ATOM 1660 C C . PHE A 1 201 ? 7.469 -0.862 -9.921 1.00 96.19 201 PHE A C 1
ATOM 1662 O O . PHE A 1 201 ? 7.832 -1.851 -9.287 1.00 96.19 201 PHE A O 1
ATOM 1669 N N . PHE A 1 202 ? 7.237 -0.909 -11.237 1.00 95.62 202 PHE A N 1
ATOM 1670 C CA . PHE A 1 202 ? 7.171 -2.156 -11.995 1.00 95.62 202 PHE A CA 1
ATOM 1671 C C . PHE A 1 202 ? 8.446 -2.985 -11.873 1.00 95.62 202 PHE A C 1
ATOM 1673 O O . PHE A 1 202 ? 8.397 -4.097 -11.366 1.00 95.62 202 PHE A O 1
ATOM 1680 N N . PHE A 1 203 ? 9.612 -2.433 -12.216 1.00 95.50 203 PHE A N 1
ATOM 1681 C CA . PHE A 1 203 ? 10.872 -3.180 -12.108 1.00 95.50 203 PHE A CA 1
ATOM 1682 C C . PHE A 1 203 ? 11.305 -3.472 -10.666 1.00 95.50 203 PHE A C 1
ATOM 1684 O O . PHE A 1 203 ? 12.172 -4.320 -10.440 1.00 95.50 203 PHE A O 1
ATOM 1691 N N . PHE A 1 204 ? 10.709 -2.815 -9.667 1.00 95.81 204 PHE A N 1
ATOM 1692 C CA . PHE A 1 204 ? 10.953 -3.185 -8.280 1.00 95.81 204 PHE A CA 1
ATOM 1693 C C . PHE A 1 204 ? 10.253 -4.498 -7.919 1.00 95.81 204 PHE A C 1
ATOM 1695 O O . PHE A 1 204 ? 10.880 -5.349 -7.285 1.00 95.81 204 PHE A O 1
ATOM 1702 N N . TYR A 1 205 ? 9.004 -4.689 -8.342 1.00 94.38 205 TYR A N 1
ATOM 1703 C CA . TYR A 1 205 ? 8.185 -5.835 -7.940 1.00 94.38 205 TYR A CA 1
ATOM 1704 C C . TYR A 1 205 ? 8.102 -6.954 -8.982 1.00 94.38 205 TYR A C 1
ATOM 1706 O O . TYR A 1 205 ? 8.097 -8.122 -8.594 1.00 94.38 205 TYR A O 1
ATOM 1714 N N . GLU A 1 206 ? 8.106 -6.619 -10.270 1.00 93.00 206 GLU A N 1
ATOM 1715 C CA . GLU A 1 206 ? 7.863 -7.543 -11.376 1.00 93.00 206 GLU A CA 1
ATOM 1716 C C . GLU A 1 206 ? 9.119 -7.822 -12.218 1.00 93.00 206 GLU A C 1
ATOM 1718 O O . GLU A 1 206 ? 9.997 -6.964 -12.374 1.00 93.00 206 GLU A O 1
ATOM 1723 N N . PRO A 1 207 ? 9.220 -9.022 -12.815 1.00 91.44 207 PRO A N 1
ATOM 1724 C CA . PRO A 1 207 ? 10.205 -9.317 -13.846 1.00 91.44 207 PRO A CA 1
ATOM 1725 C C . PRO A 1 207 ? 10.009 -8.444 -15.091 1.00 91.44 207 PRO A C 1
ATOM 1727 O O . PRO A 1 207 ? 8.894 -8.293 -15.588 1.00 91.44 207 PRO A O 1
ATOM 1730 N N . ALA A 1 208 ? 11.114 -7.980 -15.684 1.00 92.44 208 ALA A N 1
ATOM 1731 C CA . ALA A 1 208 ? 11.093 -7.165 -16.904 1.00 92.44 208 ALA A CA 1
ATOM 1732 C C . ALA A 1 208 ? 10.350 -7.825 -18.083 1.00 92.44 208 ALA A C 1
ATOM 1734 O O . ALA A 1 208 ? 9.727 -7.133 -18.879 1.00 92.44 208 ALA A O 1
ATOM 1735 N N . ALA A 1 209 ? 10.353 -9.161 -18.159 1.00 90.50 209 ALA A N 1
ATOM 1736 C CA . ALA A 1 209 ? 9.651 -9.924 -19.194 1.00 90.50 209 ALA A CA 1
ATOM 1737 C C . ALA A 1 209 ? 8.118 -9.760 -19.170 1.00 90.50 209 ALA A C 1
ATOM 1739 O O . ALA A 1 209 ? 7.454 -10.107 -20.140 1.00 90.50 209 ALA A O 1
ATOM 1740 N N . GLN A 1 210 ? 7.540 -9.251 -18.076 1.00 90.38 210 GLN A N 1
ATOM 1741 C CA . GLN A 1 210 ? 6.100 -8.992 -17.982 1.00 90.38 210 GLN A CA 1
ATOM 1742 C C . GLN A 1 210 ? 5.705 -7.588 -18.475 1.00 90.38 210 GLN A C 1
ATOM 1744 O O . GLN A 1 210 ? 4.525 -7.238 -18.434 1.00 90.38 210 GLN A O 1
ATOM 1749 N N . LEU A 1 211 ? 6.661 -6.768 -18.925 1.00 91.94 211 LEU A N 1
ATOM 1750 C CA . LEU A 1 211 ? 6.402 -5.371 -19.273 1.00 91.94 211 LEU A CA 1
ATOM 1751 C C . LEU A 1 211 ? 5.405 -5.228 -20.428 1.00 91.94 211 LEU A C 1
ATOM 1753 O O . LEU A 1 211 ? 4.457 -4.453 -20.323 1.00 91.94 211 LEU A O 1
ATOM 1757 N N . ASP A 1 212 ? 5.556 -6.025 -21.486 1.00 90.31 212 ASP A N 1
ATOM 1758 C CA . ASP A 1 212 ? 4.656 -5.968 -22.644 1.00 90.31 212 ASP A CA 1
ATOM 1759 C C . ASP A 1 212 ? 3.208 -6.311 -22.260 1.00 90.31 212 ASP A C 1
ATOM 1761 O O . ASP A 1 212 ? 2.264 -5.685 -22.746 1.00 90.31 212 ASP A O 1
ATOM 1765 N N . LYS A 1 213 ? 3.022 -7.254 -21.320 1.00 87.75 213 LYS A N 1
ATOM 1766 C CA . LYS A 1 213 ? 1.703 -7.597 -20.760 1.00 87.75 213 LYS A CA 1
ATOM 1767 C C . LYS A 1 213 ? 1.076 -6.386 -20.066 1.00 87.75 213 LYS A C 1
ATOM 1769 O O . LYS A 1 213 ? -0.109 -6.133 -20.263 1.00 87.75 213 LYS A O 1
ATOM 1774 N N . LEU A 1 214 ? 1.856 -5.644 -19.275 1.00 87.19 214 LEU A N 1
ATOM 1775 C CA . LEU A 1 214 ? 1.395 -4.419 -18.619 1.00 87.19 214 LEU A CA 1
ATOM 1776 C C . LEU A 1 214 ? 1.021 -3.343 -19.641 1.00 87.19 214 LEU A C 1
ATOM 1778 O O . LEU A 1 214 ? -0.070 -2.783 -19.552 1.00 87.19 214 LEU A O 1
ATOM 1782 N N . LEU A 1 215 ? 1.882 -3.071 -20.621 1.00 89.12 215 LEU A N 1
ATOM 1783 C CA . LEU A 1 215 ? 1.626 -2.029 -21.616 1.00 89.12 215 LEU A CA 1
ATOM 1784 C C . LEU A 1 215 ? 0.388 -2.296 -22.467 1.00 89.12 215 LEU A C 1
ATOM 1786 O O . LEU A 1 215 ? -0.346 -1.361 -22.783 1.00 89.12 215 LEU A O 1
ATOM 1790 N N . ALA A 1 216 ? 0.121 -3.560 -22.794 1.00 86.12 216 ALA A N 1
ATOM 1791 C CA . ALA A 1 216 ? -1.080 -3.949 -23.523 1.00 86.12 216 ALA A CA 1
ATOM 1792 C C . ALA A 1 216 ? -2.385 -3.593 -22.779 1.00 86.12 216 ALA A C 1
ATOM 1794 O O . ALA A 1 216 ? -3.434 -3.500 -23.412 1.00 86.12 216 ALA A O 1
ATOM 1795 N N . GLN A 1 217 ? -2.332 -3.383 -21.456 1.00 78.06 217 GLN A N 1
ATOM 1796 C CA . GLN A 1 217 ? -3.485 -3.003 -20.629 1.00 78.06 217 GLN A CA 1
ATOM 1797 C C . GLN A 1 217 ? -3.634 -1.496 -20.420 1.00 78.06 217 GLN A C 1
ATOM 1799 O O . GLN A 1 217 ? -4.599 -1.060 -19.786 1.00 78.06 217 GLN A O 1
ATOM 1804 N N . PHE A 1 218 ? -2.708 -0.678 -20.923 1.00 76.56 218 PHE A N 1
ATOM 1805 C CA . PHE A 1 218 ? -2.865 0.764 -20.809 1.00 76.56 218 PHE A CA 1
ATOM 1806 C C . PHE A 1 218 ? -4.076 1.217 -21.633 1.00 76.56 218 PHE A C 1
ATOM 1808 O O . PHE A 1 218 ? -4.176 0.904 -22.822 1.00 76.56 218 PHE A O 1
ATOM 1815 N N . PRO A 1 219 ? -4.987 1.999 -21.042 1.00 67.75 219 PRO A N 1
ATOM 1816 C CA . PRO A 1 219 ? -6.072 2.606 -21.788 1.00 67.75 219 PRO A CA 1
ATOM 1817 C C . PRO A 1 219 ? -5.507 3.541 -22.861 1.00 67.75 219 PRO A C 1
ATOM 1819 O O . PRO A 1 219 ? -4.616 4.358 -22.616 1.00 67.75 219 PRO A O 1
ATOM 1822 N N . THR A 1 220 ? -6.055 3.425 -24.068 1.00 65.75 220 THR A N 1
ATOM 1823 C CA . THR A 1 220 ? -5.767 4.320 -25.189 1.00 65.75 220 THR A CA 1
ATOM 1824 C C . THR A 1 220 ? -6.487 5.640 -24.938 1.00 65.75 220 THR A C 1
ATOM 1826 O O . THR A 1 220 ? -7.640 5.836 -25.317 1.00 65.75 220 THR A O 1
ATOM 1829 N N . TYR A 1 221 ? -5.835 6.546 -24.215 1.00 62.34 221 TYR A N 1
ATOM 1830 C CA . TYR A 1 221 ? -6.348 7.899 -24.039 1.00 62.34 221 TYR A CA 1
ATOM 1831 C C . TYR A 1 221 ? -6.206 8.694 -25.341 1.00 62.34 221 TYR A C 1
ATOM 1833 O O . TYR A 1 221 ? -5.333 8.420 -26.160 1.00 62.34 221 TYR A O 1
ATOM 1841 N N . HIS A 1 222 ? -6.997 9.756 -25.500 1.00 56.50 222 HIS A N 1
ATOM 1842 C CA . HIS A 1 222 ? -6.825 10.744 -26.576 1.00 56.50 222 HIS A CA 1
ATOM 1843 C C . HIS A 1 222 ? -5.550 11.606 -26.416 1.00 56.50 222 HIS A C 1
ATOM 1845 O O . HIS A 1 222 ? -5.498 12.743 -26.881 1.00 56.50 222 HIS A O 1
ATOM 1851 N N . THR A 1 223 ? -4.534 11.105 -25.711 1.00 60.53 223 THR A N 1
ATOM 1852 C CA . THR A 1 223 ? -3.221 11.734 -25.580 1.00 60.53 223 THR A CA 1
ATOM 1853 C C . THR A 1 223 ? -2.361 11.392 -26.790 1.00 60.53 223 THR A C 1
ATOM 1855 O O . THR A 1 223 ? -2.466 10.307 -27.347 1.00 60.53 223 THR A O 1
ATOM 1858 N N . SER A 1 224 ? -1.466 12.299 -27.180 1.00 71.81 224 SER A N 1
ATOM 1859 C CA . SER A 1 224 ? -0.494 12.051 -28.256 1.00 71.81 224 SER A CA 1
ATOM 1860 C C . SER A 1 224 ? 0.570 11.004 -27.901 1.00 71.81 224 SER A C 1
ATOM 1862 O O . SER A 1 224 ? 1.308 10.583 -28.782 1.00 71.81 224 SER A O 1
ATOM 1864 N N . LEU A 1 225 ? 0.683 10.640 -26.620 1.00 78.75 225 LEU A N 1
ATOM 1865 C CA . LEU A 1 225 ? 1.647 9.675 -26.094 1.00 78.75 225 LEU A CA 1
ATOM 1866 C C . LEU A 1 225 ? 0.997 8.300 -25.949 1.00 78.75 225 LEU A C 1
ATOM 1868 O O . LEU A 1 225 ? -0.124 8.200 -25.435 1.00 78.75 225 LEU A O 1
ATOM 1872 N N . GLY A 1 226 ? 1.716 7.264 -26.376 1.00 83.81 226 GLY A N 1
ATOM 1873 C CA . GLY A 1 226 ? 1.322 5.873 -26.219 1.00 83.81 226 GLY A CA 1
ATOM 1874 C C . GLY A 1 226 ? 1.703 5.288 -24.850 1.00 83.81 226 GLY A C 1
ATOM 1875 O O . GLY A 1 226 ? 2.409 5.921 -24.061 1.00 83.81 226 GLY A O 1
ATOM 1876 N N . PRO A 1 227 ? 1.262 4.051 -24.558 1.00 86.50 227 PRO A N 1
ATOM 1877 C CA . PRO A 1 227 ? 1.610 3.325 -23.334 1.00 86.50 227 PRO A CA 1
ATOM 1878 C C . PRO A 1 227 ? 3.111 3.260 -23.045 1.00 86.50 227 PRO A C 1
ATOM 1880 O O . PRO A 1 227 ? 3.536 3.535 -21.924 1.00 86.50 227 PRO A O 1
ATOM 1883 N N . SER A 1 228 ? 3.913 2.941 -24.064 1.00 89.50 228 SER A N 1
ATOM 1884 C CA . SER A 1 228 ? 5.368 2.852 -23.944 1.00 89.50 228 SER A CA 1
ATOM 1885 C C . SER A 1 228 ? 5.990 4.195 -23.570 1.00 89.50 228 SER A C 1
ATOM 1887 O O . SER A 1 228 ? 6.828 4.244 -22.674 1.00 89.50 228 SER A O 1
ATOM 1889 N N . ASP A 1 229 ? 5.531 5.290 -24.186 1.00 89.00 229 ASP A N 1
ATOM 1890 C CA . ASP A 1 229 ? 6.024 6.638 -23.887 1.00 89.00 229 ASP A CA 1
ATOM 1891 C C . ASP A 1 229 ? 5.745 7.014 -22.429 1.00 89.00 229 ASP A C 1
ATOM 1893 O O . ASP A 1 229 ? 6.633 7.483 -21.717 1.00 89.00 229 ASP A O 1
ATOM 1897 N N . LEU A 1 230 ? 4.517 6.761 -21.960 1.00 88.62 230 LEU A N 1
ATOM 1898 C CA . LEU A 1 230 ? 4.128 7.011 -20.572 1.00 88.62 230 LEU A CA 1
ATOM 1899 C C . LEU A 1 230 ? 4.980 6.191 -19.601 1.00 88.62 230 LEU A C 1
ATOM 1901 O O . LEU A 1 230 ? 5.467 6.732 -18.611 1.00 88.62 230 LEU A O 1
ATOM 1905 N N . PHE A 1 231 ? 5.199 4.907 -19.891 1.00 92.12 231 PHE A N 1
ATOM 1906 C CA . PHE A 1 231 ? 6.048 4.058 -19.061 1.00 92.12 231 PHE A CA 1
ATOM 1907 C C . PHE A 1 231 ? 7.492 4.569 -19.000 1.00 92.12 231 PHE A C 1
ATOM 1909 O O . PHE A 1 231 ? 8.065 4.644 -17.916 1.00 92.12 231 PHE A O 1
ATOM 1916 N N . VAL A 1 232 ? 8.077 4.955 -20.138 1.00 92.75 232 VAL A N 1
ATOM 1917 C CA . VAL A 1 232 ? 9.452 5.475 -20.203 1.00 92.75 232 VAL A CA 1
ATOM 1918 C C . VAL A 1 232 ? 9.591 6.784 -19.427 1.00 92.75 232 VAL A C 1
ATOM 1920 O O . VAL A 1 232 ? 10.596 6.965 -18.734 1.00 92.75 232 VAL A O 1
ATOM 1923 N N . ILE A 1 233 ? 8.591 7.670 -19.482 1.00 92.31 233 ILE A N 1
ATOM 1924 C CA . ILE A 1 233 ? 8.558 8.899 -18.674 1.00 92.31 233 ILE A CA 1
ATOM 1925 C C . ILE A 1 233 ? 8.579 8.545 -17.184 1.00 92.31 233 ILE A C 1
ATOM 1927 O O . ILE A 1 233 ? 9.461 8.999 -16.458 1.00 92.31 233 ILE A O 1
ATOM 1931 N N . GLU A 1 234 ? 7.673 7.670 -16.743 1.00 93.88 234 GLU A N 1
ATOM 1932 C CA . GLU A 1 234 ? 7.581 7.268 -15.335 1.00 93.88 234 GLU A CA 1
ATOM 1933 C C . GLU A 1 234 ? 8.837 6.538 -14.843 1.00 93.88 234 GLU A C 1
ATOM 1935 O O . GLU A 1 234 ? 9.286 6.750 -13.716 1.00 93.88 234 GLU A O 1
ATOM 1940 N N . LEU A 1 235 ? 9.443 5.706 -15.692 1.00 94.94 235 LEU A N 1
ATOM 1941 C CA . LEU A 1 235 ? 10.716 5.051 -15.411 1.00 94.94 235 LEU A CA 1
ATOM 1942 C C . LEU A 1 235 ? 11.849 6.070 -15.267 1.00 94.94 235 LEU A C 1
ATOM 1944 O O . LEU A 1 235 ? 12.655 5.966 -14.343 1.00 94.94 235 LEU A O 1
ATOM 1948 N N . THR A 1 236 ? 11.924 7.046 -16.169 1.00 94.56 236 THR A N 1
ATOM 1949 C CA . THR A 1 236 ? 12.967 8.077 -16.144 1.00 94.56 236 THR A CA 1
ATOM 1950 C C . THR A 1 236 ? 12.857 8.925 -14.879 1.00 94.56 236 THR A C 1
ATOM 1952 O O . THR A 1 236 ? 13.857 9.126 -14.185 1.00 94.56 236 THR A O 1
ATOM 1955 N N . ASP A 1 237 ? 11.643 9.346 -14.527 1.00 94.62 237 ASP A N 1
ATOM 1956 C CA . ASP A 1 237 ? 11.366 10.066 -13.284 1.00 94.62 237 ASP A CA 1
ATOM 1957 C C . ASP A 1 237 ? 11.726 9.222 -12.056 1.00 94.62 237 ASP A C 1
ATOM 1959 O O . ASP A 1 237 ? 12.324 9.719 -11.094 1.00 94.62 237 ASP A O 1
ATOM 1963 N N . GLN A 1 238 ? 11.424 7.922 -12.091 1.00 94.38 238 GLN A N 1
ATOM 1964 C CA . GLN A 1 238 ? 11.780 7.008 -11.015 1.00 94.38 238 GLN A CA 1
ATOM 1965 C C . GLN A 1 238 ? 13.301 6.895 -10.846 1.00 94.38 238 GLN A C 1
ATOM 1967 O O . GLN A 1 238 ? 13.799 7.040 -9.728 1.00 94.38 238 GLN A O 1
ATOM 1972 N N . LEU A 1 239 ? 14.057 6.711 -11.932 1.00 94.88 239 LEU A N 1
ATOM 1973 C CA . LEU A 1 239 ? 15.522 6.614 -11.905 1.00 94.88 239 LEU A CA 1
ATOM 1974 C C . LEU A 1 239 ? 16.185 7.861 -11.300 1.00 94.88 239 LEU A C 1
ATOM 1976 O O . LEU A 1 239 ? 17.180 7.746 -10.588 1.00 94.88 239 LEU A O 1
ATOM 1980 N N . GLN A 1 240 ? 15.619 9.052 -11.518 1.00 94.44 240 GLN A N 1
ATOM 1981 C CA . GLN A 1 240 ? 16.123 10.290 -10.908 1.00 94.44 240 GLN A CA 1
ATOM 1982 C C . GLN A 1 240 ? 15.911 10.329 -9.385 1.00 94.44 240 GLN A C 1
ATOM 1984 O O . GLN A 1 240 ? 16.694 10.945 -8.646 1.00 94.44 240 GLN A O 1
ATOM 1989 N N . ARG A 1 241 ? 14.854 9.673 -8.897 1.00 94.56 241 ARG A N 1
ATOM 1990 C CA . ARG A 1 241 ? 14.423 9.708 -7.494 1.00 94.56 241 ARG A CA 1
ATOM 1991 C C . ARG A 1 241 ? 15.010 8.584 -6.646 1.00 94.56 241 ARG A C 1
ATOM 1993 O O . ARG A 1 241 ? 15.262 8.817 -5.466 1.00 94.56 241 ARG A O 1
ATOM 2000 N N . VAL A 1 242 ? 15.251 7.401 -7.213 1.00 94.69 242 VAL A N 1
ATOM 2001 C CA . VAL A 1 242 ? 15.826 6.257 -6.485 1.00 94.69 242 VAL A CA 1
ATOM 2002 C C . VAL A 1 242 ? 17.240 6.586 -6.004 1.00 94.69 242 VAL A C 1
ATOM 2004 O O . VAL A 1 242 ? 18.101 6.977 -6.788 1.00 94.69 242 VAL A O 1
ATOM 2007 N N . LYS A 1 243 ? 17.482 6.419 -4.697 1.00 94.25 243 LYS A N 1
ATOM 2008 C CA . LYS A 1 243 ? 18.797 6.634 -4.056 1.00 94.25 243 LYS A CA 1
ATOM 2009 C C . LYS A 1 243 ? 19.420 5.365 -3.474 1.00 94.25 243 LYS A C 1
ATOM 2011 O O . LYS A 1 243 ? 20.542 5.411 -2.986 1.00 94.25 243 LYS A O 1
ATOM 2016 N N . VAL A 1 244 ? 18.705 4.243 -3.521 1.00 96.88 244 VAL A N 1
ATOM 2017 C CA . VAL A 1 244 ? 19.188 2.952 -3.025 1.00 96.88 244 VAL A CA 1
ATOM 2018 C C . VAL A 1 244 ? 19.942 2.247 -4.149 1.00 96.88 244 VAL A C 1
ATOM 2020 O O . VAL A 1 244 ? 19.343 1.885 -5.157 1.00 96.88 244 VAL A O 1
ATOM 2023 N N . GLU A 1 245 ? 21.252 2.063 -3.984 1.00 96.69 245 GLU A N 1
ATOM 2024 C CA . GLU A 1 245 ? 22.147 1.517 -5.016 1.00 96.69 245 GLU A CA 1
ATOM 2025 C C . GLU A 1 245 ? 21.686 0.172 -5.613 1.00 96.69 245 GLU A C 1
ATOM 2027 O O . GLU A 1 245 ? 21.514 0.116 -6.832 1.00 96.69 245 GLU A O 1
ATOM 2032 N N . PRO A 1 246 ? 21.413 -0.895 -4.829 1.00 96.38 246 PRO A N 1
ATOM 2033 C CA . PRO A 1 246 ? 20.995 -2.177 -5.405 1.00 96.38 246 PRO A CA 1
ATOM 2034 C C . PRO A 1 246 ? 19.670 -2.078 -6.172 1.00 96.38 246 PRO A C 1
ATOM 2036 O O . PRO A 1 246 ? 19.488 -2.746 -7.189 1.00 96.38 246 PRO A O 1
ATOM 2039 N N . VAL A 1 247 ? 18.761 -1.204 -5.731 1.00 96.62 247 VAL A N 1
ATOM 2040 C CA . VAL A 1 247 ? 17.508 -0.934 -6.443 1.00 96.62 247 VAL A CA 1
ATOM 2041 C C . VAL A 1 247 ? 17.789 -0.224 -7.760 1.00 96.62 247 VAL A C 1
ATOM 2043 O O . VAL A 1 247 ? 17.253 -0.621 -8.790 1.00 96.62 247 VAL A O 1
ATOM 2046 N N . LEU A 1 248 ? 18.637 0.807 -7.756 1.00 96.69 248 LEU A N 1
ATOM 2047 C CA . LEU A 1 248 ? 18.985 1.540 -8.970 1.00 96.69 248 LEU A CA 1
ATOM 2048 C C . LEU A 1 248 ? 19.623 0.612 -10.012 1.00 96.69 248 LEU A C 1
ATOM 2050 O O . LEU A 1 248 ? 19.227 0.644 -11.175 1.00 96.69 248 LEU A O 1
ATOM 2054 N N . ILE A 1 249 ? 20.551 -0.254 -9.589 1.00 96.62 249 ILE A N 1
ATOM 2055 C CA . ILE A 1 249 ? 21.163 -1.270 -10.455 1.00 96.62 249 ILE A CA 1
ATOM 2056 C C . ILE A 1 249 ? 20.085 -2.181 -11.043 1.00 96.62 249 ILE A C 1
ATOM 2058 O O . ILE A 1 249 ? 20.032 -2.332 -12.262 1.00 96.62 249 ILE A O 1
ATOM 2062 N N . LYS A 1 250 ? 19.177 -2.711 -10.211 1.00 95.25 250 LYS A N 1
ATOM 2063 C CA . LYS A 1 250 ? 18.067 -3.556 -10.673 1.00 95.25 250 LYS A CA 1
ATOM 2064 C C . LYS A 1 250 ? 17.227 -2.859 -11.746 1.00 95.25 250 LYS A C 1
ATOM 2066 O O . LYS A 1 250 ? 16.953 -3.448 -12.787 1.00 95.25 250 LYS A O 1
ATOM 2071 N N . TYR A 1 251 ? 16.846 -1.602 -11.525 1.00 96.25 251 TYR A N 1
ATOM 2072 C CA . TYR A 1 251 ? 16.078 -0.833 -12.506 1.00 96.25 251 TYR A CA 1
ATOM 2073 C C . TYR A 1 251 ? 16.836 -0.659 -13.827 1.00 96.25 251 TYR A C 1
ATOM 2075 O O . TYR A 1 251 ? 16.254 -0.871 -14.888 1.00 96.25 251 TYR A O 1
ATOM 2083 N N . LEU A 1 252 ? 18.126 -0.312 -13.778 1.00 95.44 252 LEU A N 1
ATOM 2084 C CA . LEU A 1 252 ? 18.964 -0.161 -14.973 1.00 95.44 252 LEU A CA 1
ATOM 2085 C C . LEU A 1 252 ? 19.164 -1.491 -15.716 1.00 95.44 252 LEU A C 1
ATOM 2087 O O . LEU A 1 252 ? 19.213 -1.518 -16.945 1.00 95.44 252 LEU A O 1
ATOM 2091 N N . GLU A 1 253 ? 19.270 -2.602 -14.988 1.00 95.25 253 GLU A N 1
ATOM 2092 C CA . GLU A 1 253 ? 19.343 -3.940 -15.570 1.00 95.25 253 GLU A CA 1
ATOM 2093 C C . GLU A 1 253 ? 18.042 -4.333 -16.260 1.00 95.25 253 GLU A C 1
ATOM 2095 O O . GLU A 1 253 ? 18.080 -4.770 -17.410 1.00 95.25 253 GLU A O 1
ATOM 2100 N N . CYS A 1 254 ? 16.900 -4.138 -15.599 1.00 94.56 254 CYS A N 1
ATOM 2101 C CA . CYS A 1 254 ? 15.589 -4.413 -16.176 1.00 94.56 254 CYS A CA 1
ATOM 2102 C C . CYS A 1 254 ? 15.286 -3.510 -17.379 1.00 94.56 254 CYS A C 1
ATOM 2104 O O . CYS A 1 254 ? 14.763 -3.996 -18.379 1.00 94.56 254 CYS A O 1
ATOM 2106 N N . ALA A 1 255 ? 15.693 -2.237 -17.341 1.00 93.69 255 ALA A N 1
ATOM 2107 C CA . ALA A 1 255 ? 15.516 -1.285 -18.438 1.00 93.69 255 ALA A CA 1
ATOM 2108 C C . ALA A 1 255 ? 16.224 -1.701 -19.740 1.00 93.69 255 ALA A C 1
ATOM 2110 O O . ALA A 1 255 ? 15.911 -1.168 -20.800 1.00 93.69 255 ALA A O 1
ATOM 2111 N N . LYS A 1 256 ? 17.134 -2.688 -19.710 1.00 91.88 256 LYS A N 1
ATOM 2112 C CA . LYS A 1 256 ? 17.723 -3.264 -20.931 1.00 91.88 256 LYS A CA 1
ATOM 2113 C C . LYS A 1 256 ? 16.676 -3.875 -21.865 1.00 91.88 256 LYS A C 1
ATOM 2115 O O . LYS A 1 256 ? 16.950 -3.936 -23.058 1.00 91.88 256 LYS A O 1
ATOM 2120 N N . VAL A 1 257 ? 15.509 -4.281 -21.352 1.00 91.44 257 VAL A N 1
ATOM 2121 C CA . VAL A 1 257 ? 14.384 -4.772 -22.172 1.00 91.44 257 VAL A CA 1
ATOM 2122 C C . VAL A 1 257 ? 13.875 -3.712 -23.157 1.00 91.44 257 VAL A C 1
ATOM 2124 O O . VAL A 1 257 ? 13.325 -4.048 -24.194 1.00 91.44 257 VAL A O 1
ATOM 2127 N N . LEU A 1 258 ? 14.115 -2.430 -22.867 1.00 88.88 258 LEU A N 1
ATOM 2128 C CA . LEU A 1 258 ? 13.688 -1.303 -23.697 1.00 88.88 258 LEU A CA 1
ATOM 2129 C C . LEU A 1 258 ? 14.615 -1.042 -24.891 1.00 88.88 258 LEU A C 1
ATOM 2131 O O . LEU A 1 258 ? 14.345 -0.145 -25.677 1.00 88.88 258 LEU A O 1
ATOM 2135 N N . LYS A 1 259 ? 15.737 -1.763 -25.024 1.00 82.50 259 LYS A N 1
ATOM 2136 C CA . LYS A 1 259 ? 16.678 -1.557 -26.142 1.00 82.50 259 LYS A CA 1
ATOM 2137 C C . LYS A 1 259 ? 16.080 -1.887 -27.507 1.00 82.50 259 LYS A C 1
ATOM 2139 O O . LYS A 1 259 ? 16.600 -1.406 -28.508 1.00 82.50 259 LYS A O 1
ATOM 2144 N N . ASP A 1 260 ? 15.044 -2.713 -27.516 1.00 70.00 260 ASP A N 1
ATOM 2145 C CA . ASP A 1 260 ? 14.382 -3.189 -28.726 1.00 70.00 260 ASP A CA 1
ATOM 2146 C C . ASP A 1 260 ? 13.148 -2.336 -29.091 1.00 70.00 260 ASP A C 1
ATOM 2148 O O . ASP A 1 260 ? 12.397 -2.715 -29.991 1.00 70.00 260 ASP A O 1
ATOM 2152 N N . TRP A 1 261 ? 12.921 -1.217 -28.384 1.00 77.19 261 TRP A N 1
ATOM 2153 C CA . TRP A 1 261 ? 11.809 -0.281 -28.602 1.00 77.19 261 TRP A CA 1
ATOM 2154 C C . TRP A 1 261 ? 12.215 0.938 -29.433 1.00 77.19 261 TRP A C 1
ATOM 2156 O O . TRP A 1 261 ? 13.361 1.424 -29.280 1.00 77.19 261 TRP A O 1
#